Protein AF-A0A2C5X8V2-F1 (afdb_monomer_lite)

Foldseek 3Di:
DDPVLCCQLPVVLLVVLLVVLCVVCPPHPLNPDQLVVQLLVQLLPPVSVVNNLSSLCNVQSCQAVVQFAPAFQDDQPPVVQVLVCLAQVHPVSVLVVLLVCLVPPDAWWKWFWKDFDRSYTDIATAHRSADQFQSNPSRNRRDDPVPDDCPPVVVVVVVVVVLSPDPPDDSGPVVNTGIFTLHMDTSHCSNFCVPFNPQDPNGGDSSVVSVRSNRGGPSVSSVVSVPVVVPPPPDD

Radius of gyration: 18.22 Å; chains: 1; bounding box: 46×47×49 Å

Sequence (236 aa):
MTPAGFDFAWTKRQTSLLQKVEQFTVDTELQDLDMKKLLLLTAREPSKAHIFNHASMAHNNHFYFSGLSPTPDMPVPPFLKKELEAAFSSIETLRREFIFTAAAMFGPGFIWLVKYDFCRYRILPTYIAGSPYPGAHWRRQPVDLNNAPPITEGMSYFNYDQDASKANVSNRPPGGVELEPLLCLNTWEQAWAYDFGYELDGHGGKINFTQAWWRYIDWEKVQSRAKMTQGDFKGA

Organism: NCBI:txid2004952

Secondary structure (DSSP, 8-state):
--HHHHIIIIIIHHHHHHHHHHHHHTTSTTTT--HHHHHHHHSS-GGGHHHHHHHHHHHHHHHHHTTB-SSTTPPPPHHHHHHHHHHHSSHHHHHHHHHHHHHH--SSEEEEEEEEETTEEEEEEEETT---SGGGGGG---S-TTTS-TTTHHHHHHHHHHHHTSTT--SSPTT----EEEEEEE-SHHHHHHHH-S-BTTBSHHHHHHHHHHHTB-HHHHHHHHHHTTSTTS--

pLDDT: mean 86.71, std 15.62, range [30.77, 98.25]

Structure (mmCIF, N/CA/C/O backbone):
data_AF-A0A2C5X8V2-F1
#
_entry.id   AF-A0A2C5X8V2-F1
#
loop_
_atom_site.group_PDB
_atom_site.id
_atom_site.type_symbol
_atom_site.label_atom_id
_atom_site.label_alt_id
_atom_site.label_comp_id
_atom_site.label_asym_id
_atom_site.label_entity_id
_atom_site.label_seq_id
_atom_site.pdbx_PDB_ins_code
_atom_site.Cartn_x
_atom_site.Cartn_y
_atom_site.Cartn_z
_atom_site.occupancy
_atom_site.B_iso_or_equiv
_atom_site.auth_seq_id
_atom_site.auth_comp_id
_atom_site.auth_asym_id
_atom_site.auth_atom_id
_atom_site.pdbx_PDB_model_num
ATOM 1 N N . MET A 1 1 ? 11.178 9.381 -5.048 1.00 88.56 1 MET A N 1
ATOM 2 C CA . MET A 1 1 ? 10.415 10.305 -4.191 1.00 88.56 1 MET A CA 1
ATOM 3 C C . MET A 1 1 ? 11.410 11.236 -3.516 1.00 88.56 1 MET A C 1
ATOM 5 O O . MET A 1 1 ? 12.478 10.760 -3.137 1.00 88.56 1 MET A O 1
ATOM 9 N N . THR A 1 2 ? 11.130 12.533 -3.431 1.00 93.81 2 THR A N 1
ATOM 10 C CA . THR A 1 2 ? 12.003 13.492 -2.739 1.00 93.81 2 THR A CA 1
ATOM 11 C C . THR A 1 2 ? 11.909 13.298 -1.217 1.00 93.81 2 THR A C 1
ATOM 13 O O . THR A 1 2 ? 10.922 12.733 -0.737 1.00 93.81 2 THR A O 1
ATOM 16 N N . PRO A 1 3 ? 12.888 13.765 -0.417 1.00 95.31 3 PRO A N 1
ATOM 17 C CA . PRO A 1 3 ? 12.783 13.715 1.044 1.00 95.31 3 PRO A CA 1
ATOM 18 C C . PRO A 1 3 ? 11.537 14.434 1.584 1.00 95.31 3 PRO A C 1
ATOM 20 O O . PRO A 1 3 ? 10.902 13.947 2.515 1.00 95.31 3 PRO A O 1
ATOM 23 N N . ALA A 1 4 ? 11.150 15.556 0.967 1.00 96.06 4 ALA A N 1
ATOM 24 C CA . ALA A 1 4 ? 9.937 16.292 1.324 1.00 96.06 4 ALA A CA 1
ATOM 25 C C . ALA A 1 4 ? 8.661 15.516 0.954 1.00 96.06 4 ALA A C 1
ATOM 27 O O . ALA A 1 4 ? 7.738 15.431 1.765 1.00 96.06 4 ALA A O 1
ATOM 28 N N . GLY A 1 5 ? 8.639 14.882 -0.225 1.00 95.56 5 GLY A N 1
ATOM 29 C CA . GLY A 1 5 ? 7.566 13.973 -0.627 1.00 95.5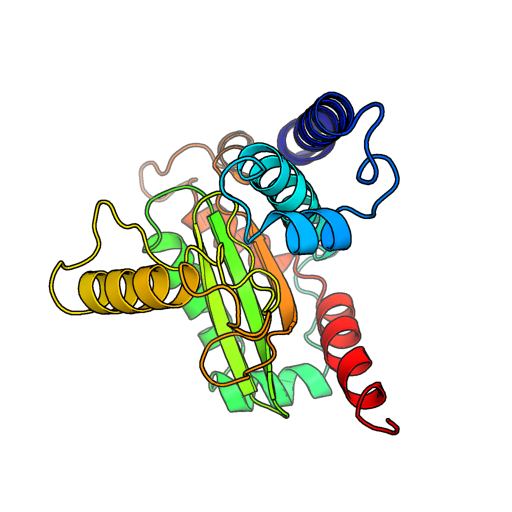6 5 GLY A CA 1
ATOM 30 C C . GLY A 1 5 ? 7.421 12.792 0.337 1.00 95.56 5 GLY A C 1
ATOM 31 O O . GLY A 1 5 ? 6.308 12.469 0.744 1.00 95.56 5 GLY A O 1
ATOM 32 N N . PHE A 1 6 ? 8.537 12.205 0.791 1.00 96.00 6 PHE A N 1
ATOM 33 C CA . PHE A 1 6 ? 8.536 11.139 1.801 1.00 96.00 6 PHE A CA 1
ATOM 34 C C . PHE A 1 6 ? 7.984 11.598 3.148 1.00 96.00 6 PHE A C 1
ATOM 36 O O . PHE A 1 6 ? 7.118 10.935 3.718 1.00 96.00 6 PHE A O 1
ATOM 43 N N . ASP A 1 7 ? 8.460 12.736 3.651 1.00 96.81 7 ASP A N 1
ATOM 44 C CA . ASP A 1 7 ? 7.983 13.307 4.908 1.00 96.81 7 ASP A CA 1
ATOM 45 C C . ASP A 1 7 ? 6.466 13.562 4.876 1.00 96.81 7 ASP A C 1
ATOM 47 O O . ASP A 1 7 ? 5.753 13.249 5.831 1.00 96.81 7 ASP A O 1
ATOM 51 N N . PHE A 1 8 ? 5.948 14.054 3.749 1.00 96.25 8 PHE A N 1
ATOM 52 C CA . PHE A 1 8 ? 4.519 14.281 3.560 1.00 96.25 8 PHE A CA 1
ATOM 53 C C . PHE A 1 8 ? 3.714 12.973 3.450 1.00 96.25 8 PHE A C 1
ATOM 55 O O . PHE A 1 8 ? 2.738 12.784 4.181 1.00 96.25 8 PHE A O 1
ATOM 62 N N . ALA A 1 9 ? 4.130 12.061 2.567 1.00 96.19 9 ALA A N 1
ATOM 63 C CA . ALA A 1 9 ? 3.389 10.850 2.210 1.00 96.19 9 ALA A CA 1
ATOM 64 C C . ALA A 1 9 ? 3.451 9.742 3.274 1.00 96.19 9 ALA A C 1
ATOM 66 O O . ALA A 1 9 ? 2.494 8.977 3.440 1.00 96.19 9 ALA A O 1
ATOM 67 N N . TRP A 1 10 ? 4.573 9.646 3.990 1.00 96.81 10 TRP A N 1
ATOM 68 C CA . TRP A 1 10 ? 4.811 8.634 5.012 1.00 96.81 10 TRP A CA 1
ATOM 69 C C . TRP A 1 10 ? 4.807 9.241 6.408 1.00 96.81 10 TRP A C 1
ATOM 71 O O . TRP A 1 10 ? 3.856 9.012 7.145 1.00 96.81 10 TRP A O 1
ATOM 81 N N . THR A 1 11 ? 5.807 10.043 6.778 1.00 97.25 11 THR A N 1
ATOM 82 C CA . THR A 1 11 ? 6.015 10.467 8.175 1.00 97.25 11 THR A CA 1
ATOM 83 C C . THR A 1 11 ? 4.794 11.185 8.753 1.00 97.25 11 THR A C 1
ATOM 85 O O . THR A 1 11 ? 4.194 10.721 9.727 1.00 97.25 11 THR A O 1
ATOM 88 N N . LYS A 1 12 ? 4.363 12.286 8.128 1.00 97.12 12 LYS A N 1
ATOM 89 C CA . LYS A 1 12 ? 3.228 13.098 8.594 1.00 97.12 12 LYS A CA 1
ATOM 90 C C . LYS A 1 12 ? 1.905 12.360 8.447 1.00 97.12 12 LYS A C 1
ATOM 92 O O . LYS A 1 12 ? 1.105 12.320 9.384 1.00 97.12 12 LYS A O 1
ATOM 97 N N . ARG A 1 13 ? 1.676 11.746 7.283 1.00 95.50 13 ARG A N 1
ATOM 98 C CA . ARG A 1 13 ? 0.439 11.010 6.999 1.00 95.50 13 ARG A CA 1
ATOM 99 C C . ARG A 1 13 ? 0.237 9.843 7.960 1.00 95.50 13 ARG A C 1
ATOM 101 O O . ARG A 1 13 ? -0.866 9.693 8.482 1.00 95.50 13 ARG A O 1
ATOM 108 N N . GLN A 1 14 ? 1.277 9.042 8.183 1.00 97.62 14 GLN A N 1
ATOM 109 C CA . GLN A 1 14 ? 1.237 7.882 9.064 1.00 97.62 14 GLN A CA 1
ATOM 110 C C . GLN A 1 14 ? 1.045 8.311 10.514 1.00 97.62 14 GLN A C 1
ATOM 112 O O . GLN A 1 14 ? 0.167 7.776 11.180 1.00 97.62 14 GLN A O 1
ATOM 117 N N . THR A 1 15 ? 1.777 9.329 10.975 1.00 97.81 15 THR A N 1
ATOM 118 C CA . THR A 1 15 ? 1.603 9.883 12.328 1.00 97.81 15 THR A CA 1
ATOM 119 C C . THR A 1 15 ? 0.159 10.322 12.564 1.00 97.81 15 THR A C 1
ATOM 121 O O . THR A 1 15 ? -0.455 9.929 13.551 1.00 97.81 15 THR A O 1
ATOM 124 N N . SER A 1 16 ? -0.428 11.054 11.612 1.00 97.69 16 SER A N 1
ATOM 125 C CA . SER A 1 16 ? -1.824 11.488 11.706 1.00 97.69 16 SER A CA 1
ATOM 126 C C . SER A 1 16 ? -2.816 10.316 11.744 1.00 97.69 16 SER A C 1
ATOM 128 O O . SER A 1 16 ? -3.830 10.398 12.436 1.00 97.69 16 SER A O 1
ATOM 130 N N . LEU A 1 17 ? -2.551 9.220 11.021 1.00 96.62 17 LEU A N 1
ATOM 131 C CA . LEU A 1 17 ? -3.395 8.020 11.076 1.00 96.62 17 LEU A CA 1
ATOM 132 C C . LEU A 1 17 ? -3.329 7.348 12.438 1.00 96.62 17 LEU A C 1
ATOM 134 O O . LEU A 1 17 ? -4.375 7.035 12.996 1.00 96.62 17 LEU A O 1
ATOM 138 N N . LEU A 1 18 ? -2.118 7.150 12.957 1.00 96.69 18 LEU A N 1
ATOM 139 C CA . LEU A 1 18 ? -1.900 6.476 14.233 1.00 96.69 18 LEU A CA 1
ATOM 140 C C . LEU A 1 18 ? -2.533 7.259 15.385 1.00 96.69 18 LEU A C 1
ATOM 142 O O . LEU A 1 18 ? -3.273 6.673 16.164 1.00 96.69 18 LEU A O 1
ATOM 146 N N . GLN A 1 19 ? -2.362 8.584 15.415 1.00 97.31 19 GLN A N 1
ATOM 147 C CA . GLN A 1 19 ? -3.007 9.448 16.410 1.00 97.31 19 GLN A CA 1
ATOM 148 C C . GLN A 1 19 ? -4.536 9.338 16.378 1.00 97.31 19 GLN A C 1
ATOM 150 O O . GLN A 1 19 ? -5.182 9.321 17.421 1.00 97.31 19 GLN A O 1
ATOM 155 N N . LYS A 1 20 ? -5.138 9.252 15.186 1.00 96.94 20 LYS A N 1
ATOM 156 C CA . LYS A 1 20 ? -6.590 9.070 15.067 1.00 96.94 20 LYS A CA 1
ATOM 157 C C . LYS A 1 20 ? -7.040 7.688 15.523 1.00 96.94 20 LYS A C 1
ATOM 159 O O . LYS A 1 20 ? -8.075 7.586 16.165 1.00 96.94 20 LYS A O 1
ATOM 164 N N . VAL A 1 21 ? -6.288 6.638 15.189 1.00 96.00 21 VAL A N 1
ATOM 165 C CA . VAL A 1 21 ? -6.586 5.286 15.681 1.00 96.00 21 VAL A CA 1
ATOM 166 C C . VAL A 1 21 ? -6.556 5.277 17.205 1.00 96.00 21 VAL A C 1
ATOM 168 O O . VAL A 1 21 ? -7.549 4.887 17.802 1.00 96.00 21 VAL A O 1
ATOM 171 N N . GLU A 1 22 ? -5.492 5.806 17.809 1.00 95.94 22 GLU A N 1
ATOM 172 C CA . GLU A 1 22 ? -5.341 5.914 19.262 1.00 95.94 22 GLU A CA 1
ATOM 173 C C . GLU A 1 22 ? -6.524 6.650 19.910 1.00 95.94 22 GLU A C 1
ATOM 175 O O . GLU A 1 22 ? -7.122 6.143 20.855 1.00 95.94 22 GLU A O 1
ATOM 180 N N . GLN A 1 23 ? -6.944 7.787 19.343 1.00 96.38 23 GLN A N 1
ATOM 181 C CA . GLN A 1 23 ? -8.121 8.532 19.808 1.00 96.38 23 GLN A CA 1
ATOM 182 C C . GLN A 1 23 ? -9.422 7.725 19.744 1.00 96.38 23 GLN A C 1
ATOM 184 O O . GLN A 1 23 ? -10.288 7.900 20.596 1.00 96.38 23 GLN A O 1
ATOM 189 N N . PHE A 1 24 ? -9.594 6.868 18.735 1.00 94.56 24 PHE A N 1
ATOM 190 C CA . PHE A 1 24 ? -10.806 6.059 18.591 1.00 94.56 24 PHE A CA 1
ATOM 191 C C . PHE A 1 24 ? -10.785 4.773 19.418 1.00 94.56 24 PHE A C 1
ATOM 193 O O . PHE A 1 24 ? -11.839 4.176 19.626 1.00 94.56 24 PHE A O 1
ATOM 200 N N . THR A 1 25 ? -9.608 4.324 19.853 1.00 94.50 25 THR A N 1
ATOM 201 C CA . THR A 1 25 ? -9.440 3.064 20.586 1.00 94.50 25 THR A CA 1
ATOM 202 C C . THR A 1 25 ? -9.108 3.252 22.061 1.00 94.50 25 THR A C 1
ATOM 204 O O . THR A 1 25 ? -9.018 2.249 22.765 1.00 94.50 25 THR A O 1
ATOM 207 N N . VAL A 1 26 ? -8.923 4.488 22.531 1.00 94.50 26 VAL A N 1
ATOM 208 C CA . VAL A 1 26 ? -8.618 4.787 23.937 1.00 94.50 26 VAL A CA 1
ATOM 209 C C . VAL A 1 26 ? -9.651 4.163 24.879 1.00 94.50 26 VAL A C 1
ATOM 211 O O . VAL A 1 26 ? -10.853 4.236 24.630 1.00 94.50 26 VAL A O 1
ATOM 214 N N . ASP A 1 27 ? -9.168 3.512 25.936 1.00 92.19 27 ASP A N 1
ATOM 215 C CA . ASP A 1 27 ? -9.958 2.810 26.954 1.00 92.19 27 ASP A CA 1
ATOM 216 C C . ASP A 1 27 ? -10.854 1.685 26.398 1.00 92.19 27 ASP A C 1
ATOM 218 O O . ASP A 1 27 ? -11.864 1.306 26.997 1.00 92.19 27 ASP A O 1
ATOM 222 N N . THR A 1 28 ? -10.481 1.110 25.249 1.00 92.94 28 THR A N 1
ATOM 223 C CA . THR A 1 28 ? -11.172 -0.039 24.646 1.00 92.94 28 THR A CA 1
ATOM 224 C C . THR A 1 28 ? -10.261 -1.261 24.533 1.00 92.94 28 THR A C 1
ATOM 226 O O . THR A 1 28 ? -9.037 -1.161 24.538 1.00 92.94 28 THR A O 1
ATOM 229 N N . GLU A 1 29 ? -10.857 -2.433 24.306 1.00 92.31 29 GLU A N 1
ATOM 230 C CA . GLU A 1 29 ? -10.145 -3.686 23.990 1.00 92.31 29 GLU A CA 1
ATOM 231 C C . GLU A 1 29 ? -9.287 -3.630 22.706 1.00 92.31 29 GLU A C 1
ATOM 233 O O . GLU A 1 29 ? -8.567 -4.577 22.386 1.00 92.31 29 GLU A O 1
ATOM 238 N N . LEU A 1 30 ? -9.382 -2.536 21.944 1.00 91.62 30 LEU A N 1
ATOM 239 C CA . 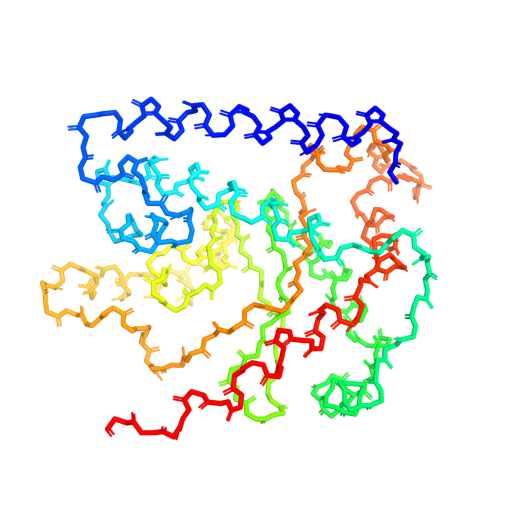LEU A 1 30 ? -8.714 -2.347 20.662 1.00 91.62 30 LEU A CA 1
ATOM 240 C C . LEU A 1 30 ? -7.387 -1.575 20.764 1.00 91.62 30 LEU A C 1
ATOM 242 O O . LEU A 1 30 ? -6.652 -1.549 19.779 1.00 91.62 30 LEU A O 1
ATOM 246 N N . GLN A 1 31 ? -7.085 -0.961 21.916 1.00 89.00 31 GLN A N 1
ATOM 247 C CA . GLN A 1 31 ? -6.015 0.033 22.084 1.00 89.00 31 GLN A CA 1
ATOM 248 C C . GLN A 1 31 ? -4.602 -0.482 21.755 1.00 89.00 31 GLN A C 1
ATOM 250 O O . GLN A 1 31 ? -3.822 0.242 21.143 1.00 89.00 31 GLN A O 1
ATOM 255 N N . ASP A 1 32 ? -4.298 -1.739 22.087 1.00 89.88 32 ASP A N 1
ATOM 256 C CA . ASP A 1 32 ? -2.951 -2.323 21.940 1.00 89.88 32 ASP A CA 1
ATOM 257 C C . ASP A 1 32 ? -2.848 -3.341 20.796 1.00 89.88 32 ASP A C 1
ATOM 259 O O . ASP A 1 32 ? -1.917 -4.150 20.716 1.00 89.88 32 ASP A O 1
ATOM 263 N N . LEU A 1 33 ? -3.839 -3.362 19.905 1.00 92.44 33 LEU A N 1
ATOM 264 C CA . LEU A 1 33 ? -3.846 -4.300 18.794 1.00 92.44 33 LEU A CA 1
ATOM 265 C C . LEU A 1 33 ? -2.983 -3.793 17.638 1.00 92.44 33 LEU A C 1
ATOM 267 O O . LEU A 1 33 ? -3.045 -2.630 17.245 1.00 92.44 33 LEU A O 1
ATOM 271 N N . ASP A 1 34 ? -2.241 -4.713 17.019 1.00 94.44 34 ASP A N 1
ATOM 272 C CA . ASP A 1 34 ? -1.580 -4.442 15.743 1.00 94.44 34 ASP A CA 1
ATOM 273 C C . ASP A 1 34 ? -2.597 -3.978 14.684 1.00 94.44 34 ASP A C 1
ATOM 275 O O . ASP A 1 34 ? -3.727 -4.475 14.635 1.00 94.44 34 ASP A O 1
ATOM 279 N N . MET A 1 35 ? -2.184 -3.072 13.792 1.00 94.69 35 MET A N 1
ATOM 280 C CA . MET A 1 35 ? -3.067 -2.473 12.782 1.00 94.69 35 MET A CA 1
ATOM 281 C C . MET A 1 35 ? -3.754 -3.525 11.903 1.00 94.69 35 MET A C 1
ATOM 283 O O . MET A 1 35 ? -4.936 -3.377 11.579 1.00 94.69 35 MET A O 1
ATOM 287 N N . LYS A 1 36 ? -3.060 -4.623 11.561 1.00 94.62 36 LYS A N 1
ATOM 288 C CA . LYS A 1 36 ? -3.654 -5.731 10.802 1.00 94.62 36 LYS A CA 1
ATOM 289 C C . LYS A 1 36 ? -4.734 -6.439 11.613 1.00 94.62 36 LYS A C 1
ATOM 291 O O . LYS A 1 36 ? -5.774 -6.800 11.074 1.00 94.62 36 LYS A O 1
ATOM 296 N N . LYS A 1 37 ? -4.521 -6.659 12.908 1.00 94.06 37 LYS A N 1
ATOM 297 C CA . LYS A 1 37 ? -5.533 -7.294 13.764 1.00 94.06 37 LYS A CA 1
ATOM 298 C C . LYS A 1 37 ? -6.730 -6.366 13.968 1.00 94.06 37 LYS A C 1
ATOM 300 O O . LYS A 1 37 ? -7.872 -6.808 13.853 1.00 94.06 37 LYS A O 1
ATOM 305 N N . LEU A 1 38 ? -6.467 -5.081 14.180 1.00 94.50 38 LEU A N 1
ATOM 306 C CA . LEU A 1 38 ? -7.482 -4.054 14.363 1.00 94.50 38 LEU A CA 1
ATOM 307 C C . LEU A 1 38 ? -8.395 -3.916 13.137 1.00 94.50 38 LEU A C 1
ATOM 309 O O . LEU A 1 38 ? -9.619 -3.943 13.279 1.00 94.50 38 LEU A O 1
ATOM 313 N N . LEU A 1 39 ? -7.828 -3.831 11.926 1.00 94.75 39 LEU A N 1
ATOM 314 C CA . LEU A 1 39 ? -8.635 -3.747 10.704 1.00 94.75 39 LEU A CA 1
ATOM 315 C C . LEU A 1 39 ? -9.453 -5.030 10.485 1.00 94.75 39 LEU A C 1
ATOM 317 O O . LEU A 1 39 ? -10.594 -4.959 10.046 1.00 94.75 39 LEU A O 1
ATOM 321 N N . LEU A 1 40 ? -8.924 -6.212 10.819 1.00 92.44 40 LEU A N 1
ATOM 322 C CA . LEU A 1 40 ? -9.671 -7.464 10.657 1.00 92.44 40 LEU A CA 1
ATOM 323 C C . LEU A 1 40 ? -10.874 -7.540 11.612 1.00 92.44 40 LEU A C 1
ATOM 325 O O . LEU A 1 40 ? -11.958 -7.937 11.192 1.00 92.44 40 LEU A O 1
ATOM 329 N N . LEU A 1 41 ? -10.707 -7.119 12.869 1.00 92.44 41 LEU A N 1
ATOM 330 C CA . LEU A 1 41 ? -11.780 -7.134 13.873 1.00 92.44 41 LEU A CA 1
ATOM 331 C C . LEU A 1 41 ? -12.869 -6.090 13.603 1.00 92.44 41 LEU A C 1
ATOM 333 O O . LEU A 1 41 ? -14.039 -6.324 13.891 1.00 92.44 41 LEU A O 1
ATOM 337 N N . THR A 1 42 ? -12.498 -4.945 13.033 1.00 93.56 42 THR A N 1
ATOM 338 C CA . THR A 1 42 ? -13.423 -3.829 12.775 1.00 93.56 42 THR A CA 1
ATOM 339 C C . THR A 1 42 ? -14.046 -3.856 11.378 1.00 93.56 42 THR A C 1
ATOM 341 O O . THR A 1 42 ? -14.905 -3.031 11.079 1.00 93.56 42 THR A O 1
ATOM 344 N N . ALA A 1 43 ? -13.661 -4.807 10.517 1.00 91.06 43 ALA A N 1
ATOM 345 C CA . ALA A 1 43 ? -14.117 -4.863 9.128 1.00 91.06 43 ALA A CA 1
ATOM 346 C C . ALA A 1 43 ? -15.632 -5.059 8.986 1.00 91.06 43 ALA A C 1
ATOM 348 O O . ALA A 1 43 ? -16.246 -4.459 8.105 1.00 91.06 43 ALA A O 1
ATOM 349 N N . ARG A 1 44 ? -16.237 -5.904 9.828 1.00 87.81 44 ARG A N 1
ATOM 350 C CA . ARG A 1 44 ? -17.658 -6.262 9.706 1.00 87.81 44 ARG A CA 1
ATOM 351 C C . ARG A 1 44 ? -18.590 -5.212 10.305 1.00 87.81 44 ARG A C 1
ATOM 353 O O . ARG A 1 44 ? -19.688 -5.025 9.800 1.00 87.81 44 ARG A O 1
ATOM 360 N N . GLU A 1 45 ? -18.183 -4.571 11.397 1.00 88.69 45 GLU A N 1
ATOM 361 C CA . GLU A 1 45 ? -19.088 -3.773 12.223 1.00 88.69 45 GLU A CA 1
ATOM 362 C C . GLU A 1 45 ? -19.238 -2.337 11.679 1.00 88.69 45 GLU A C 1
ATOM 364 O O . GLU A 1 45 ? -18.261 -1.580 11.677 1.00 88.69 45 GLU A O 1
ATOM 369 N N . PRO A 1 46 ? -20.445 -1.909 11.246 1.00 89.25 46 PRO A N 1
ATOM 370 C CA . PRO A 1 46 ? -20.633 -0.580 10.659 1.00 89.25 46 PRO A CA 1
ATOM 371 C C . PRO A 1 46 ? -20.325 0.568 11.629 1.00 89.25 46 PRO A C 1
ATOM 373 O O . PRO A 1 46 ? -19.759 1.581 11.221 1.00 89.25 46 PRO A O 1
ATOM 376 N N . SER A 1 47 ? -20.623 0.399 12.923 1.00 91.56 47 SER A N 1
ATOM 377 C CA . SER A 1 47 ? -20.322 1.390 13.971 1.00 91.56 47 SER A CA 1
ATOM 378 C C . SER A 1 47 ? -18.813 1.656 14.095 1.00 91.56 47 SER A C 1
ATOM 380 O O . SER A 1 47 ? -18.396 2.794 14.309 1.00 91.56 47 SER A O 1
ATOM 382 N N . LYS A 1 48 ? -17.977 0.634 13.864 1.00 93.50 48 LYS A N 1
ATOM 383 C CA . LYS A 1 48 ? -16.506 0.697 13.920 1.00 93.50 48 LYS A CA 1
ATOM 384 C C . LYS A 1 48 ? -15.864 0.973 12.558 1.00 93.50 48 LYS A C 1
ATOM 386 O O . LYS A 1 48 ? -14.640 0.936 12.426 1.00 93.50 48 LYS A O 1
ATOM 391 N N . ALA A 1 49 ? -16.654 1.314 11.537 1.00 93.00 49 ALA A N 1
ATOM 392 C CA . ALA A 1 49 ? -16.152 1.538 10.185 1.00 93.00 49 ALA A CA 1
ATOM 393 C C . ALA A 1 49 ? -15.104 2.657 10.087 1.00 93.00 49 ALA A C 1
ATOM 395 O O . ALA A 1 49 ? -14.234 2.601 9.215 1.00 93.00 49 ALA A O 1
ATOM 396 N N . HIS A 1 50 ? -15.179 3.657 10.966 1.00 94.06 50 HIS A N 1
ATOM 397 C CA . HIS A 1 50 ? -14.212 4.746 11.050 1.00 94.06 50 HIS A CA 1
ATOM 398 C C . HIS A 1 50 ? -12.855 4.268 11.596 1.00 94.06 50 HIS A C 1
ATOM 400 O O . HIS A 1 50 ? -11.827 4.648 11.033 1.00 94.06 50 HIS A O 1
ATOM 406 N N . ILE A 1 51 ? -12.842 3.383 12.602 1.00 96.25 51 ILE A N 1
ATOM 407 C CA . ILE A 1 51 ? -11.626 2.725 13.110 1.00 96.25 51 ILE A CA 1
ATOM 408 C C . ILE A 1 51 ? -11.007 1.874 12.001 1.00 96.25 51 ILE A C 1
ATOM 410 O O . ILE A 1 51 ? -9.827 2.045 11.696 1.00 96.25 51 ILE A O 1
ATOM 414 N N . PHE A 1 52 ? -11.821 1.049 11.326 1.00 96.88 52 PHE A N 1
ATOM 415 C CA . PHE A 1 52 ? -11.378 0.247 10.182 1.00 96.88 52 PHE A CA 1
ATOM 416 C C . PHE A 1 52 ? -10.668 1.103 9.132 1.00 96.88 52 PHE A C 1
ATOM 418 O O . PHE A 1 52 ? -9.573 0.763 8.696 1.00 96.88 52 PHE A O 1
ATOM 425 N N . ASN A 1 53 ? -11.269 2.231 8.736 1.00 96.81 53 ASN A N 1
ATOM 426 C CA . ASN A 1 53 ? -10.710 3.089 7.694 1.00 96.81 53 ASN A CA 1
ATOM 427 C C . ASN A 1 53 ? -9.317 3.616 8.067 1.00 96.81 53 ASN A C 1
ATOM 429 O O . ASN A 1 53 ? -8.420 3.612 7.227 1.00 96.81 53 ASN A O 1
ATOM 433 N N . HIS A 1 54 ? -9.119 4.057 9.312 1.00 97.31 54 HIS A N 1
ATOM 434 C CA . HIS A 1 54 ? -7.833 4.606 9.749 1.00 97.31 54 HIS A CA 1
ATOM 435 C C . HIS A 1 54 ? -6.787 3.508 9.960 1.00 97.31 54 HIS A C 1
ATOM 437 O O . HIS A 1 54 ? -5.656 3.666 9.501 1.00 97.31 54 HIS A O 1
ATOM 443 N N . ALA A 1 55 ? -7.176 2.380 10.559 1.00 97.50 55 ALA A N 1
ATOM 444 C CA . ALA A 1 55 ? -6.303 1.224 10.752 1.00 97.50 55 ALA A CA 1
ATOM 445 C C . ALA A 1 55 ? -5.868 0.602 9.414 1.00 97.50 55 ALA A C 1
ATOM 447 O O . ALA A 1 55 ? -4.680 0.382 9.185 1.00 97.50 55 ALA A O 1
ATOM 448 N N . SER A 1 56 ? -6.815 0.385 8.494 1.00 97.81 56 SER A N 1
ATOM 449 C CA . SER A 1 56 ? -6.545 -0.151 7.156 1.00 97.81 56 SER A CA 1
ATOM 450 C C . SER A 1 56 ? -5.663 0.797 6.351 1.00 97.81 56 SER A C 1
ATOM 452 O O . SER A 1 56 ? -4.666 0.374 5.777 1.00 97.81 56 SER A O 1
ATOM 454 N N . MET A 1 57 ? -5.940 2.104 6.380 1.00 97.50 57 MET A N 1
ATOM 455 C CA . MET A 1 57 ? -5.090 3.085 5.706 1.00 97.50 57 MET A CA 1
ATOM 456 C C . MET A 1 57 ? -3.664 3.102 6.276 1.00 97.50 57 MET A C 1
ATOM 458 O O . MET A 1 57 ? -2.710 3.145 5.503 1.00 97.50 57 MET A O 1
ATOM 462 N N . ALA A 1 58 ? -3.502 3.047 7.604 1.00 97.88 58 ALA A N 1
ATOM 463 C CA . ALA A 1 58 ? -2.189 3.008 8.250 1.00 97.88 58 ALA A CA 1
ATOM 464 C C . ALA A 1 58 ? -1.410 1.750 7.850 1.00 97.88 58 ALA A C 1
ATOM 466 O O . ALA A 1 58 ? -0.231 1.832 7.498 1.00 97.88 58 ALA A O 1
ATOM 467 N N . HIS A 1 59 ? -2.083 0.599 7.862 1.00 98.12 59 HIS A N 1
ATOM 468 C CA . HIS A 1 59 ? -1.513 -0.681 7.456 1.00 98.12 59 HIS A CA 1
ATOM 469 C C . HIS A 1 59 ? -1.117 -0.688 5.977 1.00 98.12 59 HIS A C 1
ATOM 471 O O . HIS A 1 59 ? 0.017 -1.016 5.635 1.00 98.12 59 HIS A O 1
ATOM 477 N N . ASN A 1 60 ? -2.023 -0.273 5.091 1.00 98.06 60 ASN A N 1
ATOM 478 C CA . ASN A 1 60 ? -1.810 -0.284 3.647 1.00 98.06 60 ASN A CA 1
ATOM 479 C C . ASN A 1 60 ? -0.709 0.696 3.224 1.00 98.06 60 ASN A C 1
ATOM 481 O O . ASN A 1 60 ? 0.142 0.350 2.402 1.00 98.06 60 ASN A O 1
ATOM 485 N N . ASN A 1 61 ? -0.679 1.891 3.825 1.00 97.81 61 ASN A N 1
ATOM 486 C CA . ASN A 1 61 ? 0.378 2.870 3.588 1.00 97.81 61 ASN A CA 1
ATOM 487 C C . ASN A 1 61 ? 1.742 2.306 4.016 1.00 97.81 61 ASN A C 1
ATOM 489 O O . ASN A 1 61 ? 2.706 2.381 3.257 1.00 97.81 61 ASN A O 1
ATOM 493 N N . HIS A 1 62 ? 1.816 1.655 5.185 1.00 98.00 62 HIS A N 1
ATOM 494 C CA . HIS A 1 62 ? 3.055 1.016 5.639 1.00 98.00 62 HIS A CA 1
ATOM 495 C C . HIS A 1 62 ? 3.487 -0.123 4.725 1.00 98.00 62 HIS A C 1
ATOM 497 O O . HIS A 1 62 ? 4.668 -0.276 4.404 1.00 98.00 62 HIS A O 1
ATOM 503 N N . PHE A 1 63 ? 2.525 -0.921 4.271 1.00 98.06 63 PHE A N 1
ATOM 504 C CA . PHE A 1 63 ? 2.781 -2.033 3.375 1.00 98.06 63 PHE A CA 1
ATOM 505 C C . PHE A 1 63 ? 3.396 -1.558 2.052 1.00 98.06 63 PHE A C 1
ATOM 507 O O . PHE A 1 63 ? 4.348 -2.180 1.579 1.00 98.06 63 PHE A O 1
ATOM 514 N N . TYR A 1 64 ? 2.897 -0.450 1.493 1.00 98.06 64 TYR A N 1
ATOM 515 C CA . TYR A 1 64 ? 3.458 0.186 0.301 1.00 98.06 64 TYR A CA 1
ATOM 516 C C . TYR A 1 64 ? 4.926 0.582 0.510 1.00 98.06 64 TYR A C 1
ATOM 518 O O . TYR A 1 64 ? 5.796 0.085 -0.202 1.00 98.06 64 TYR A O 1
ATOM 526 N N . PHE A 1 65 ? 5.227 1.404 1.523 1.00 97.56 65 PHE A N 1
ATOM 527 C CA . PHE A 1 65 ? 6.596 1.888 1.751 1.00 97.56 65 PHE A CA 1
ATOM 528 C C . PHE A 1 65 ? 7.574 0.774 2.141 1.00 97.56 65 PHE A C 1
ATOM 530 O O . PHE A 1 65 ? 8.723 0.788 1.714 1.00 97.56 65 PHE A O 1
ATOM 537 N N . SER A 1 66 ? 7.118 -0.228 2.899 1.00 96.81 66 SER A N 1
ATOM 538 C CA . SER A 1 66 ? 7.933 -1.397 3.268 1.00 96.81 66 SER A CA 1
ATOM 539 C C . SER A 1 66 ? 8.215 -2.360 2.108 1.00 96.81 66 SER A C 1
ATOM 541 O O . SER A 1 66 ? 8.984 -3.306 2.286 1.00 96.81 66 SER A O 1
ATOM 543 N N . GLY A 1 67 ? 7.558 -2.170 0.959 1.00 96.56 67 GLY A N 1
ATOM 544 C CA . GLY A 1 67 ? 7.799 -2.911 -0.279 1.00 96.56 67 GLY A CA 1
ATOM 545 C C . GLY A 1 67 ? 8.747 -2.208 -1.252 1.00 96.56 67 GLY A C 1
ATOM 546 O O . GLY A 1 67 ? 8.889 -2.685 -2.377 1.00 96.56 67 GLY A O 1
ATOM 547 N N . LEU A 1 68 ? 9.352 -1.082 -0.857 1.00 96.94 68 LEU A N 1
ATOM 548 C CA . LEU A 1 68 ? 10.289 -0.327 -1.688 1.00 96.94 68 LEU A CA 1
ATOM 549 C C . LEU A 1 68 ? 11.744 -0.643 -1.328 1.00 96.94 68 LEU A C 1
ATOM 551 O O . LEU A 1 68 ? 12.098 -0.741 -0.154 1.00 96.94 68 LEU A O 1
ATOM 555 N N . SER A 1 69 ? 12.590 -0.724 -2.350 1.00 96.44 69 SER A N 1
ATOM 556 C CA . SER A 1 69 ? 14.044 -0.807 -2.243 1.00 96.44 69 SER A CA 1
ATOM 557 C C . SER A 1 69 ? 14.666 0.576 -2.461 1.00 96.44 69 SER A C 1
ATOM 559 O O . SER A 1 69 ? 14.174 1.335 -3.298 1.00 96.44 69 SER A O 1
ATOM 561 N N . PRO A 1 70 ? 15.764 0.932 -1.769 1.00 94.25 70 PRO A N 1
ATOM 562 C CA . PRO A 1 70 ? 16.534 2.134 -2.096 1.00 94.25 70 PRO A CA 1
ATOM 563 C C . PRO A 1 70 ? 17.248 2.019 -3.454 1.00 94.25 70 PRO A C 1
ATOM 565 O O . PRO A 1 70 ? 17.581 3.037 -4.063 1.00 94.25 70 PRO A O 1
ATOM 568 N N . THR A 1 71 ? 17.474 0.793 -3.932 1.00 94.81 71 THR A N 1
ATOM 569 C CA . THR A 1 71 ? 18.160 0.511 -5.195 1.00 94.81 71 THR A CA 1
ATOM 570 C C . THR A 1 71 ? 17.131 0.267 -6.299 1.00 94.81 71 THR A C 1
ATOM 572 O O . THR A 1 71 ? 16.263 -0.594 -6.125 1.00 94.81 71 THR A O 1
ATOM 575 N N . PRO A 1 72 ? 17.207 0.984 -7.435 1.00 95.69 72 PRO A N 1
ATOM 576 C CA . PRO A 1 72 ? 16.311 0.751 -8.557 1.00 95.69 72 PRO A CA 1
ATOM 577 C C . PRO A 1 72 ? 16.668 -0.536 -9.312 1.00 95.69 72 PRO A C 1
ATOM 579 O O . PRO A 1 72 ? 17.803 -1.003 -9.286 1.00 95.69 72 PRO A O 1
ATOM 582 N N . ASP A 1 73 ? 15.685 -1.055 -10.038 1.00 94.94 73 ASP A N 1
ATOM 583 C CA . ASP A 1 73 ? 15.766 -2.161 -10.987 1.00 94.94 73 ASP A CA 1
ATOM 584 C C . ASP A 1 73 ? 16.361 -3.445 -10.384 1.00 94.94 73 ASP A C 1
ATOM 586 O O . ASP A 1 73 ? 17.048 -4.216 -11.056 1.00 94.94 73 ASP A O 1
ATOM 590 N N . MET A 1 74 ? 16.064 -3.690 -9.101 1.00 94.12 74 MET A N 1
ATOM 591 C CA . MET A 1 74 ? 16.416 -4.940 -8.429 1.00 94.12 74 MET A CA 1
ATOM 592 C C . MET A 1 74 ? 15.862 -6.137 -9.221 1.00 94.12 74 MET A C 1
ATOM 594 O O . MET A 1 74 ? 14.697 -6.118 -9.632 1.00 94.12 74 MET A O 1
ATOM 598 N N . PRO A 1 75 ? 16.660 -7.194 -9.449 1.00 94.50 75 PRO A N 1
ATOM 599 C CA . PRO A 1 75 ? 16.203 -8.343 -10.213 1.00 94.50 75 PRO A CA 1
ATOM 600 C C . PRO A 1 75 ? 15.129 -9.114 -9.441 1.00 94.50 75 PRO A C 1
ATOM 602 O O . PRO A 1 75 ? 15.229 -9.310 -8.231 1.00 94.50 75 PRO A O 1
ATOM 605 N N . VAL A 1 76 ? 14.120 -9.614 -10.156 1.00 96.44 76 VAL A N 1
ATOM 606 C CA . VAL A 1 76 ? 13.126 -10.523 -9.570 1.00 96.44 76 VAL A CA 1
ATOM 607 C C . VAL A 1 76 ? 13.809 -11.856 -9.233 1.00 96.44 76 VAL A C 1
ATOM 609 O O . VAL A 1 76 ? 14.388 -12.467 -10.141 1.00 96.44 76 VAL A O 1
ATOM 612 N N . PRO A 1 77 ? 13.723 -12.360 -7.985 1.00 96.50 77 PRO A N 1
ATOM 613 C CA . PRO A 1 77 ? 14.315 -13.637 -7.611 1.00 96.50 77 PRO A CA 1
ATOM 614 C C . PRO A 1 77 ? 13.849 -14.785 -8.526 1.00 96.50 77 PRO A C 1
ATOM 616 O O . PRO A 1 77 ? 12.652 -14.867 -8.817 1.00 96.50 77 PRO A O 1
ATOM 619 N N . PRO A 1 78 ? 14.729 -15.721 -8.944 1.00 94.94 78 PRO A N 1
ATOM 620 C CA . PRO A 1 78 ? 14.427 -16.688 -10.008 1.00 94.94 78 PRO A CA 1
ATOM 621 C C . PRO A 1 78 ? 13.162 -17.529 -9.787 1.00 94.94 78 PRO A C 1
ATOM 623 O O . PRO A 1 78 ? 12.391 -17.752 -10.719 1.00 94.94 78 PRO A O 1
ATOM 626 N N . PHE A 1 79 ? 12.924 -17.972 -8.549 1.00 92.06 79 PHE A N 1
ATOM 627 C CA . PHE A 1 79 ? 11.732 -18.752 -8.209 1.00 92.06 79 PHE A CA 1
ATOM 628 C C . PHE A 1 79 ? 10.448 -17.922 -8.343 1.00 92.06 79 PHE A C 1
ATOM 630 O O . PHE A 1 79 ? 9.499 -18.366 -8.981 1.00 92.06 79 PHE A O 1
ATOM 637 N N . LEU A 1 80 ? 10.446 -16.697 -7.801 1.00 93.69 80 LEU A N 1
ATOM 638 C CA . LEU A 1 80 ? 9.296 -15.795 -7.900 1.00 93.69 80 LEU A CA 1
ATOM 639 C C . LEU A 1 80 ? 9.046 -15.403 -9.359 1.00 93.69 80 LEU A C 1
ATOM 641 O O . LEU A 1 80 ? 7.907 -15.405 -9.809 1.00 93.69 80 LEU A O 1
ATOM 645 N N . LYS A 1 81 ? 10.115 -15.121 -10.112 1.00 95.19 81 LYS A N 1
ATOM 646 C CA . LYS A 1 81 ? 10.035 -14.795 -11.535 1.00 95.19 81 LYS A CA 1
ATOM 647 C C . LYS A 1 81 ? 9.306 -15.889 -12.314 1.00 95.19 81 LYS A C 1
ATOM 649 O O . LYS A 1 81 ? 8.351 -15.581 -13.012 1.00 95.19 81 LYS A O 1
ATOM 654 N N . LYS A 1 82 ? 9.689 -17.156 -12.128 1.00 93.69 82 LYS A N 1
ATOM 655 C CA . LYS A 1 82 ? 9.037 -18.297 -12.788 1.00 93.69 82 LYS A CA 1
ATOM 656 C C . LYS A 1 82 ? 7.544 -18.383 -12.462 1.00 93.69 82 LYS A C 1
ATOM 658 O O . LYS A 1 82 ? 6.740 -18.627 -13.356 1.00 93.69 82 LYS A O 1
ATOM 663 N N . GLU A 1 83 ? 7.172 -18.194 -11.198 1.00 92.88 83 GLU A N 1
ATOM 664 C CA . GLU A 1 83 ? 5.766 -18.225 -10.786 1.00 92.88 83 GLU A CA 1
ATOM 665 C C . GLU A 1 83 ? 4.954 -17.066 -11.392 1.00 92.88 83 GLU A C 1
ATOM 667 O O . GLU A 1 83 ? 3.841 -17.277 -11.872 1.00 92.88 83 GLU A O 1
ATOM 672 N N . LEU A 1 84 ? 5.515 -15.854 -11.421 1.00 94.12 84 LEU A N 1
ATOM 673 C CA . LEU A 1 84 ? 4.853 -14.685 -12.003 1.00 94.12 84 LEU A CA 1
ATOM 674 C C . LEU A 1 84 ? 4.751 -14.770 -13.529 1.00 94.12 84 LEU A C 1
ATOM 676 O O . LEU A 1 84 ? 3.719 -14.412 -14.087 1.00 94.12 84 LEU A O 1
ATOM 680 N N . GLU A 1 85 ? 5.779 -15.269 -14.214 1.00 94.69 85 GLU A N 1
ATOM 681 C CA . GLU A 1 85 ? 5.744 -15.492 -15.665 1.00 94.69 85 GLU A CA 1
ATOM 682 C C . GLU A 1 85 ? 4.730 -16.578 -16.043 1.00 94.69 85 GLU A C 1
ATOM 684 O O . GLU A 1 85 ? 4.059 -16.454 -17.062 1.00 94.69 85 GLU A O 1
ATOM 689 N N . ALA A 1 86 ? 4.537 -17.595 -15.198 1.00 91.31 86 ALA A N 1
ATOM 690 C CA . ALA A 1 86 ? 3.477 -18.581 -15.398 1.00 91.31 86 ALA A CA 1
ATOM 691 C C . ALA A 1 86 ? 2.067 -17.979 -15.239 1.00 91.31 86 ALA A C 1
ATOM 693 O O . ALA A 1 86 ? 1.149 -18.395 -15.941 1.00 91.31 86 ALA A O 1
ATOM 694 N N . ALA A 1 87 ? 1.889 -17.007 -14.338 1.00 90.94 87 ALA A N 1
ATOM 695 C CA . ALA A 1 87 ? 0.588 -16.388 -14.078 1.00 90.94 87 ALA A CA 1
ATOM 696 C C . ALA A 1 87 ? 0.233 -15.254 -15.059 1.00 90.94 87 ALA A C 1
ATOM 698 O O . ALA A 1 87 ? -0.920 -15.140 -15.463 1.00 90.94 87 ALA A O 1
ATOM 699 N N . PHE A 1 88 ? 1.211 -14.432 -15.450 1.00 92.88 88 PHE A N 1
ATOM 700 C CA . PHE A 1 88 ? 1.007 -13.211 -16.244 1.00 92.88 88 PHE A CA 1
ATOM 701 C C . PHE A 1 88 ? 1.688 -13.260 -17.617 1.00 92.88 88 PHE A C 1
ATOM 703 O O . PHE A 1 88 ? 1.788 -12.243 -18.294 1.00 92.88 88 PHE A O 1
ATOM 710 N N . SER A 1 89 ? 2.197 -14.415 -18.051 1.00 92.88 89 SER A N 1
ATOM 711 C CA . SER A 1 89 ? 3.021 -14.611 -19.263 1.00 92.88 89 SER A CA 1
ATOM 712 C C . SER A 1 89 ? 4.420 -13.978 -19.216 1.00 92.88 89 SER A C 1
ATOM 714 O O . SER A 1 89 ? 5.374 -14.560 -19.726 1.00 92.88 89 SER A O 1
ATOM 716 N N . SER A 1 90 ? 4.581 -12.790 -18.625 1.00 96.12 90 SER A N 1
ATOM 717 C CA . SER A 1 90 ? 5.886 -12.148 -18.416 1.00 96.12 90 SER A CA 1
ATOM 718 C C . SER A 1 90 ? 5.852 -11.097 -17.299 1.00 96.12 90 SER A C 1
ATOM 720 O O . SER A 1 90 ? 4.800 -10.529 -16.999 1.00 96.12 90 SER A O 1
ATOM 722 N N . ILE A 1 91 ? 7.018 -10.755 -16.735 1.00 96.81 91 ILE A N 1
ATOM 723 C CA . ILE A 1 91 ? 7.145 -9.638 -15.774 1.00 96.81 91 ILE A CA 1
ATOM 724 C C . ILE A 1 91 ? 6.750 -8.294 -16.408 1.00 96.81 91 ILE A C 1
ATOM 726 O O . ILE A 1 91 ? 6.165 -7.441 -15.746 1.00 96.81 91 ILE A O 1
ATOM 730 N N . GLU A 1 92 ? 7.019 -8.109 -17.702 1.00 96.62 92 GLU A N 1
ATOM 731 C CA . GLU A 1 92 ? 6.613 -6.901 -18.428 1.00 96.62 92 GLU A CA 1
ATOM 732 C C . GLU A 1 92 ? 5.089 -6.814 -18.590 1.00 96.62 92 GLU A C 1
ATOM 734 O O . GLU A 1 92 ? 4.520 -5.728 -18.511 1.00 96.62 92 GLU A O 1
ATOM 739 N N . THR A 1 93 ? 4.407 -7.946 -18.780 1.00 96.56 93 THR A N 1
ATOM 740 C CA . THR A 1 93 ? 2.936 -7.972 -18.816 1.00 96.56 93 THR A CA 1
ATOM 741 C C . THR A 1 93 ? 2.362 -7.609 -17.453 1.00 96.56 93 THR A C 1
ATOM 743 O O . THR A 1 93 ? 1.519 -6.721 -17.383 1.00 96.56 93 THR A O 1
ATOM 746 N N . LEU A 1 94 ? 2.909 -8.167 -16.366 1.00 96.94 94 LEU A N 1
ATOM 747 C CA . LEU A 1 94 ? 2.531 -7.777 -15.006 1.00 96.94 94 LEU A CA 1
ATOM 748 C C . LEU A 1 94 ? 2.719 -6.267 -14.769 1.00 96.94 94 LEU A C 1
ATOM 750 O O . LEU A 1 94 ? 1.824 -5.606 -14.244 1.00 96.94 94 LEU A O 1
ATOM 754 N N . ARG A 1 95 ? 3.855 -5.698 -15.200 1.00 97.56 95 ARG A N 1
ATOM 755 C CA . ARG A 1 95 ? 4.113 -4.250 -15.119 1.00 97.56 95 ARG A CA 1
ATOM 756 C C . ARG A 1 95 ? 3.028 -3.441 -15.822 1.00 97.56 95 ARG A C 1
ATOM 758 O O . ARG A 1 95 ? 2.518 -2.469 -15.264 1.00 97.56 95 ARG A O 1
ATOM 765 N N . ARG A 1 96 ? 2.686 -3.828 -17.052 1.00 96.81 96 ARG A N 1
ATOM 766 C CA . ARG A 1 96 ? 1.656 -3.155 -17.853 1.00 96.81 96 ARG A CA 1
ATOM 767 C C . ARG A 1 96 ? 0.290 -3.251 -17.200 1.00 96.81 96 ARG A C 1
ATOM 769 O O . ARG A 1 96 ? -0.397 -2.240 -17.137 1.00 96.81 96 ARG A O 1
ATOM 776 N N . GLU A 1 97 ? -0.081 -4.410 -16.666 1.00 96.75 97 GLU A N 1
ATOM 777 C CA . GLU A 1 97 ? -1.353 -4.561 -15.962 1.00 96.75 97 GLU A CA 1
ATOM 778 C C . GLU A 1 97 ? -1.440 -3.659 -14.725 1.00 96.75 97 GLU A C 1
ATOM 780 O O . GLU A 1 97 ? -2.477 -3.034 -14.512 1.00 96.75 97 GLU A O 1
ATOM 785 N N . PHE A 1 98 ? -0.358 -3.502 -13.950 1.00 97.50 98 PHE A N 1
ATOM 786 C CA . PHE A 1 98 ? -0.317 -2.536 -12.844 1.00 97.50 98 PHE A CA 1
ATOM 787 C C . PHE A 1 98 ? -0.535 -1.099 -13.326 1.00 97.50 98 PHE A C 1
ATOM 789 O O . PHE A 1 98 ? -1.344 -0.374 -12.748 1.00 97.50 98 PHE A O 1
ATOM 796 N N . ILE A 1 99 ? 0.154 -0.692 -14.396 1.00 96.12 99 ILE A N 1
ATOM 797 C CA . ILE A 1 99 ? 0.030 0.656 -14.970 1.00 96.12 99 ILE A CA 1
ATOM 798 C C . ILE A 1 99 ? -1.386 0.890 -15.510 1.00 96.12 99 ILE A C 1
ATOM 800 O O . ILE A 1 99 ? -1.983 1.925 -15.221 1.00 96.12 99 ILE A O 1
ATOM 804 N N . PHE A 1 100 ? -1.946 -0.066 -16.253 1.00 96.12 100 PHE A N 1
ATOM 805 C CA . PHE A 1 100 ? -3.296 0.041 -16.804 1.00 96.12 100 PHE A CA 1
ATOM 806 C C . PHE A 1 100 ? -4.360 0.045 -15.710 1.00 96.12 100 PHE A C 1
ATOM 808 O O . PHE A 1 100 ? -5.273 0.863 -15.767 1.00 96.12 100 PHE A O 1
ATOM 815 N N . THR A 1 101 ? -4.212 -0.791 -14.679 1.00 95.25 101 THR A N 1
ATOM 816 C CA . THR A 1 101 ? -5.116 -0.788 -13.520 1.00 95.25 101 THR A CA 1
ATOM 817 C C . THR A 1 101 ? -5.035 0.549 -12.783 1.00 95.25 101 THR A C 1
ATOM 819 O O . THR A 1 101 ? -6.066 1.128 -12.458 1.00 95.25 101 THR A O 1
ATOM 822 N N . ALA A 1 102 ? -3.831 1.095 -12.578 1.00 94.75 102 ALA A N 1
ATOM 823 C CA . ALA A 1 102 ? -3.647 2.406 -11.958 1.00 94.75 102 ALA A CA 1
ATOM 824 C C . ALA A 1 102 ? -4.267 3.534 -12.787 1.00 94.75 102 ALA A C 1
ATOM 826 O O . ALA A 1 102 ? -4.897 4.420 -12.214 1.00 94.75 102 ALA A O 1
ATOM 827 N N . ALA A 1 103 ? -4.123 3.502 -14.113 1.00 92.25 103 ALA A N 1
ATOM 828 C CA . ALA A 1 103 ? -4.724 4.480 -15.014 1.00 92.25 103 ALA A CA 1
ATOM 829 C C . ALA A 1 103 ? -6.261 4.399 -15.004 1.00 92.25 103 ALA A C 1
ATOM 831 O O . ALA A 1 103 ? -6.918 5.428 -14.859 1.00 92.25 103 ALA A O 1
ATOM 832 N N . ALA A 1 104 ? -6.820 3.188 -15.086 1.00 91.50 104 ALA A N 1
ATOM 833 C CA . ALA A 1 104 ? -8.262 2.947 -15.105 1.00 91.50 104 ALA A CA 1
ATOM 834 C C . ALA A 1 104 ? -8.944 3.238 -13.758 1.00 91.50 104 ALA A C 1
ATOM 836 O O . ALA A 1 104 ? -10.102 3.650 -13.726 1.00 91.50 104 ALA A O 1
ATOM 837 N N . MET A 1 105 ? -8.236 3.045 -12.640 1.00 90.75 105 MET A N 1
ATOM 838 C CA . MET A 1 105 ? -8.763 3.311 -11.305 1.00 90.75 105 MET A CA 1
ATOM 839 C C . MET A 1 105 ? -8.854 4.823 -11.066 1.00 90.75 105 MET A C 1
ATOM 841 O O . MET A 1 105 ? -7.886 5.471 -10.658 1.00 90.75 105 MET A O 1
ATOM 845 N N . PHE A 1 106 ? -10.018 5.401 -11.358 1.00 87.44 106 PHE A N 1
ATOM 846 C CA . PHE A 1 106 ? -10.309 6.804 -11.088 1.00 87.44 106 PHE A CA 1
ATOM 847 C C . PHE A 1 106 ? -10.611 6.999 -9.598 1.00 87.44 106 PHE A C 1
ATOM 849 O O . PHE A 1 106 ? -11.665 6.604 -9.110 1.00 87.44 106 PHE A O 1
ATOM 856 N N . GLY A 1 107 ? -9.652 7.574 -8.875 1.00 88.81 107 GLY A N 1
ATOM 857 C CA . GLY A 1 107 ? -9.748 7.850 -7.446 1.00 88.81 107 GLY A CA 1
ATOM 858 C C . GLY A 1 107 ? -8.624 7.225 -6.610 1.00 88.81 107 GLY A C 1
ATOM 859 O O . GLY A 1 107 ? -7.792 6.459 -7.116 1.00 88.81 107 GLY A O 1
ATOM 860 N N . PRO A 1 108 ? -8.586 7.567 -5.314 1.00 94.75 108 PRO A N 1
ATOM 861 C CA . PRO A 1 108 ? -7.578 7.077 -4.393 1.00 94.75 108 PRO A CA 1
ATOM 862 C C . PRO A 1 108 ? -7.837 5.625 -3.988 1.00 94.75 108 PRO A C 1
ATOM 864 O O . PRO A 1 108 ? -8.975 5.201 -3.765 1.00 94.75 108 PRO A O 1
ATOM 867 N N . GLY A 1 109 ? -6.762 4.864 -3.821 1.00 95.94 109 GLY A N 1
ATOM 868 C CA . GLY A 1 109 ? -6.842 3.475 -3.405 1.00 95.94 109 GLY A CA 1
ATOM 869 C C . GLY A 1 109 ? -5.485 2.791 -3.391 1.00 95.94 109 GLY A C 1
ATOM 870 O O . GLY A 1 109 ? -4.431 3.425 -3.293 1.00 95.94 109 GLY A O 1
ATOM 871 N N . PHE A 1 110 ? -5.537 1.471 -3.480 1.00 98.19 110 PHE A N 1
ATOM 872 C CA . PHE A 1 110 ? -4.375 0.601 -3.479 1.00 98.19 110 PHE A CA 1
ATOM 873 C C . PHE A 1 110 ? -4.542 -0.493 -4.527 1.00 98.19 110 PHE A C 1
ATOM 875 O O . PHE A 1 110 ? -5.641 -1.009 -4.726 1.00 98.19 110 PHE A O 1
ATOM 882 N N . ILE A 1 111 ? -3.446 -0.861 -5.181 1.00 98.06 111 ILE A N 1
ATOM 883 C CA . ILE A 1 111 ? -3.407 -1.967 -6.139 1.00 98.06 111 ILE A CA 1
ATOM 884 C C . ILE A 1 111 ? -2.454 -3.017 -5.597 1.00 98.06 111 ILE A C 1
ATOM 886 O O . ILE A 1 111 ? -1.291 -2.732 -5.313 1.00 98.06 111 ILE A O 1
ATOM 890 N N . TRP A 1 112 ? -2.953 -4.236 -5.452 1.00 98.06 112 TRP A N 1
ATOM 891 C CA . TRP A 1 112 ? -2.252 -5.318 -4.781 1.00 98.06 112 TRP A CA 1
ATOM 892 C C . TRP A 1 112 ? -1.884 -6.420 -5.760 1.00 98.06 112 TRP A C 1
ATOM 894 O O . TRP A 1 112 ? -2.717 -6.833 -6.562 1.00 98.06 112 TRP A O 1
ATOM 904 N N . LEU A 1 113 ? -0.676 -6.966 -5.632 1.00 96.88 113 LEU A N 1
ATOM 905 C CA . LEU A 1 113 ? -0.388 -8.313 -6.119 1.00 96.88 113 LEU A CA 1
ATOM 906 C C . LEU A 1 113 ? -0.745 -9.277 -4.996 1.00 96.88 113 LEU A C 1
ATOM 908 O O . LEU A 1 113 ? -0.114 -9.233 -3.935 1.00 96.88 113 LEU A O 1
ATOM 912 N N . VAL A 1 114 ? -1.737 -10.132 -5.225 1.00 94.31 114 VAL A N 1
ATOM 913 C CA . VAL A 1 114 ? -2.140 -11.146 -4.251 1.00 94.31 114 VAL A CA 1
ATOM 914 C C . VAL A 1 114 ? -1.883 -12.549 -4.782 1.00 94.31 114 VAL A C 1
ATOM 916 O O . VAL A 1 114 ? -2.103 -12.826 -5.964 1.00 94.31 114 VAL A O 1
ATOM 919 N N . LYS A 1 115 ? -1.447 -13.435 -3.891 1.00 90.56 115 LYS A N 1
ATOM 920 C CA . LYS A 1 115 ? -1.392 -14.880 -4.113 1.00 90.56 115 LYS A CA 1
ATOM 921 C C . LYS A 1 115 ? -2.612 -15.519 -3.465 1.00 90.56 115 LYS A C 1
ATOM 923 O O . LYS A 1 115 ? -3.042 -15.071 -2.406 1.00 90.56 115 LYS A O 1
ATOM 928 N N . TYR A 1 116 ? -3.203 -16.506 -4.127 1.00 83.31 116 TYR A N 1
ATOM 929 C CA . TYR A 1 116 ? -4.379 -17.204 -3.597 1.00 83.31 116 TYR A CA 1
ATOM 930 C C . TYR A 1 116 ? -4.291 -18.728 -3.660 1.00 83.31 116 TYR A C 1
ATOM 932 O O . TYR A 1 116 ? -5.166 -19.410 -3.140 1.00 83.31 116 TYR A O 1
ATOM 940 N N . ASP A 1 117 ? -3.248 -19.256 -4.303 1.00 76.75 117 ASP A N 1
ATOM 941 C CA . ASP A 1 117 ? -2.899 -20.676 -4.305 1.00 76.75 117 ASP A CA 1
ATOM 942 C C . ASP A 1 117 ? -1.452 -20.853 -4.815 1.00 76.75 117 ASP A C 1
ATOM 944 O O . ASP A 1 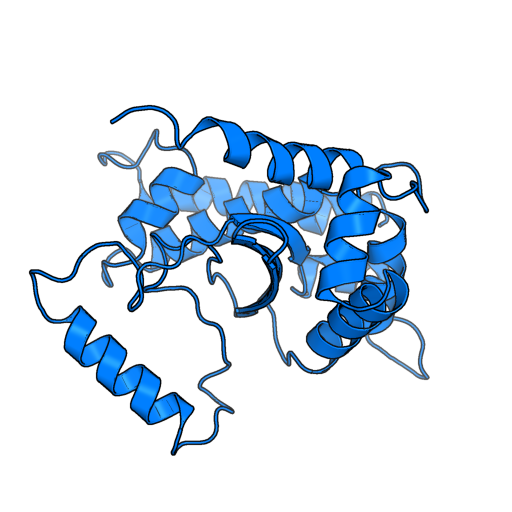117 ? -0.788 -19.884 -5.216 1.00 76.75 117 ASP A O 1
ATOM 948 N N . PHE A 1 118 ? -0.955 -22.090 -4.852 1.00 71.81 118 PHE A N 1
ATOM 949 C CA . PHE A 1 118 ? 0.316 -22.439 -5.478 1.00 71.81 118 PHE A CA 1
ATOM 950 C C . PHE A 1 118 ? 0.341 -21.990 -6.946 1.00 71.81 118 PHE A C 1
ATOM 952 O O . PHE A 1 118 ? -0.513 -22.371 -7.744 1.00 71.81 118 PHE A O 1
ATOM 959 N N . CYS A 1 119 ? 1.322 -21.157 -7.304 1.00 69.56 119 CYS A N 1
ATOM 960 C CA . CYS A 1 119 ? 1.446 -20.540 -8.629 1.00 69.56 119 CYS A CA 1
ATOM 961 C C . CYS A 1 119 ? 0.233 -19.712 -9.105 1.00 69.56 119 CYS A C 1
ATOM 963 O O . CYS A 1 119 ? 0.156 -19.399 -10.293 1.00 69.56 119 CYS A O 1
ATOM 965 N N . ARG A 1 120 ? -0.709 -19.328 -8.229 1.00 84.94 120 ARG A N 1
ATOM 966 C CA . ARG A 1 120 ? -1.879 -18.532 -8.629 1.00 84.94 120 ARG A CA 1
ATOM 967 C C . ARG A 1 120 ? -1.832 -17.130 -8.042 1.00 84.94 120 ARG A C 1
ATOM 969 O O . ARG A 1 120 ? -1.935 -16.928 -6.831 1.00 84.94 120 ARG A O 1
ATOM 976 N N . TYR A 1 121 ? -1.714 -16.167 -8.948 1.00 92.00 121 TYR A N 1
ATOM 977 C CA . TYR A 1 121 ? -1.565 -14.748 -8.659 1.00 92.00 121 TYR A CA 1
ATOM 978 C C . TYR A 1 121 ? -2.661 -13.952 -9.355 1.00 92.00 121 TYR A C 1
ATOM 980 O O . TYR A 1 121 ? -3.203 -14.384 -10.373 1.00 92.00 121 TYR A O 1
ATOM 988 N N . ARG A 1 122 ? -2.992 -12.784 -8.808 1.00 92.00 122 ARG A N 1
ATOM 989 C CA . ARG A 1 122 ? -3.831 -11.792 -9.487 1.00 92.00 122 ARG A CA 1
ATOM 990 C C . ARG A 1 122 ? -3.528 -10.385 -8.994 1.00 92.00 122 ARG A C 1
ATOM 992 O O . ARG A 1 122 ? -3.068 -10.207 -7.863 1.00 92.00 122 ARG A O 1
ATOM 999 N N . ILE A 1 123 ? -3.859 -9.402 -9.821 1.00 94.94 123 ILE A N 1
ATOM 1000 C CA . ILE A 1 123 ? -3.949 -8.008 -9.397 1.00 94.94 123 ILE A CA 1
ATOM 1001 C C . ILE A 1 123 ? -5.325 -7.776 -8.770 1.00 94.94 123 ILE A C 1
ATOM 1003 O O . ILE A 1 123 ? -6.346 -8.229 -9.288 1.00 94.94 123 ILE A O 1
ATOM 1007 N N . LEU A 1 124 ? -5.347 -7.095 -7.629 1.00 94.25 124 LEU A N 1
ATOM 1008 C CA . LEU A 1 124 ? -6.564 -6.734 -6.916 1.00 94.25 124 LEU A CA 1
ATOM 1009 C C . LEU A 1 124 ? -6.544 -5.230 -6.618 1.00 94.25 124 LEU A C 1
ATOM 1011 O O . LEU A 1 124 ? -5.735 -4.807 -5.794 1.00 94.25 124 LEU A O 1
ATOM 1015 N N . PRO A 1 125 ? -7.405 -4.415 -7.247 1.00 95.06 125 PRO A N 1
ATOM 1016 C CA . PRO A 1 125 ? -7.629 -3.043 -6.812 1.00 95.06 125 PRO A CA 1
ATOM 1017 C C . PRO A 1 125 ? -8.519 -3.010 -5.562 1.00 95.06 125 PRO A C 1
ATOM 1019 O O . PRO A 1 125 ? -9.425 -3.829 -5.397 1.00 95.06 125 PRO A O 1
ATOM 1022 N N . THR A 1 126 ? -8.260 -2.052 -4.678 1.00 95.56 126 THR A N 1
ATOM 1023 C CA . THR A 1 126 ? -9.108 -1.717 -3.528 1.00 95.56 126 THR A CA 1
ATOM 1024 C C . THR A 1 126 ? -9.218 -0.201 -3.418 1.00 95.56 126 THR A C 1
ATOM 1026 O O . THR A 1 126 ? -8.198 0.488 -3.352 1.00 95.56 126 THR A O 1
ATOM 1029 N N . TYR A 1 127 ? -10.435 0.322 -3.359 1.00 94.62 127 TYR A N 1
ATOM 1030 C CA . TYR A 1 127 ? -10.705 1.753 -3.288 1.00 94.62 127 TYR A CA 1
ATOM 1031 C C . TYR A 1 127 ? -10.589 2.284 -1.860 1.00 94.62 127 TYR A C 1
ATOM 1033 O O . TYR A 1 127 ? -10.928 1.602 -0.891 1.00 94.62 127 TYR A O 1
ATOM 1041 N N . ILE A 1 128 ? -10.146 3.536 -1.736 1.00 95.31 128 ILE A N 1
ATOM 1042 C CA . ILE A 1 128 ? -10.066 4.293 -0.483 1.00 95.31 128 ILE A CA 1
ATOM 1043 C C . ILE A 1 128 ? -9.226 3.547 0.572 1.00 95.31 128 ILE A C 1
ATOM 1045 O O . ILE A 1 128 ? -7.997 3.561 0.502 1.00 95.31 128 ILE A O 1
ATOM 1049 N N . ALA A 1 129 ? -9.875 2.911 1.550 1.00 95.38 129 ALA A N 1
ATOM 1050 C CA . ALA A 1 129 ? -9.261 2.201 2.670 1.00 95.38 129 ALA A CA 1
ATOM 1051 C C . ALA A 1 129 ? -9.576 0.697 2.630 1.00 95.38 129 ALA A C 1
ATOM 1053 O O . ALA A 1 129 ? -9.471 0.013 3.651 1.00 95.38 129 ALA A O 1
ATOM 1054 N N . GLY A 1 130 ? -9.975 0.181 1.465 1.00 94.62 130 GLY A N 1
ATOM 1055 C CA . GLY A 1 130 ? -10.274 -1.228 1.273 1.00 94.62 130 GLY A CA 1
ATOM 1056 C C . GLY A 1 130 ? -9.083 -2.131 1.593 1.00 94.62 130 GLY A C 1
ATOM 1057 O O . GLY A 1 130 ? -7.923 -1.717 1.528 1.00 94.62 130 GLY A O 1
ATOM 1058 N N . SER A 1 131 ? -9.371 -3.373 1.975 1.00 94.50 131 SER A N 1
ATOM 1059 C CA . SER A 1 131 ? -8.354 -4.334 2.404 1.00 94.50 131 SER A CA 1
ATOM 1060 C C . SER A 1 131 ? -8.322 -5.584 1.517 1.00 94.50 131 SER A C 1
ATOM 1062 O O . SER A 1 131 ? -9.379 -6.145 1.213 1.00 94.50 131 SER A O 1
ATOM 1064 N N . PRO A 1 132 ? -7.130 -6.076 1.122 1.00 93.44 132 PRO A N 1
ATOM 1065 C CA . PRO A 1 132 ? -7.008 -7.289 0.315 1.00 93.44 132 PRO A CA 1
ATOM 1066 C C . PRO A 1 132 ? -7.241 -8.569 1.132 1.00 93.44 132 PRO A C 1
ATOM 1068 O O . PRO A 1 132 ? -7.402 -9.640 0.547 1.00 93.44 132 PRO A O 1
ATOM 1071 N N . TYR A 1 133 ? -7.243 -8.487 2.469 1.00 91.75 133 TYR A N 1
ATOM 1072 C CA . TYR A 1 133 ? -7.297 -9.665 3.328 1.00 91.75 133 TYR A CA 1
ATOM 1073 C C . TYR A 1 133 ? -8.673 -10.347 3.295 1.00 91.75 133 TYR A C 1
ATOM 1075 O O . TYR A 1 133 ? -9.706 -9.673 3.355 1.00 91.75 133 TYR A O 1
ATOM 1083 N N . PRO A 1 134 ? -8.717 -11.691 3.299 1.00 86.81 134 PRO A N 1
ATOM 1084 C CA . PRO A 1 134 ? -9.970 -12.441 3.293 1.00 86.81 134 PRO A CA 1
ATOM 1085 C C . PRO A 1 134 ? -10.816 -12.152 4.541 1.00 86.81 134 PRO A C 1
ATOM 1087 O O . PRO A 1 134 ? -12.021 -11.962 4.422 1.00 86.81 134 PRO A O 1
ATOM 1090 N N . GLY A 1 135 ? -10.203 -12.007 5.721 1.00 84.00 135 GLY A N 1
ATOM 1091 C CA . GLY A 1 135 ? -10.920 -11.658 6.957 1.00 84.00 135 GLY A CA 1
ATOM 1092 C C . GLY A 1 135 ? -11.562 -10.263 6.947 1.00 84.00 135 GLY A C 1
ATOM 1093 O O . GLY A 1 135 ? -12.488 -10.010 7.707 1.00 84.00 135 GLY A O 1
ATOM 1094 N N . ALA A 1 136 ? -11.126 -9.381 6.044 1.00 86.62 136 ALA A N 1
ATOM 1095 C CA . ALA A 1 136 ? -11.699 -8.055 5.832 1.00 86.62 136 ALA A CA 1
ATOM 1096 C C . ALA A 1 136 ? -12.512 -7.972 4.528 1.00 86.62 136 ALA A C 1
ATOM 1098 O O . ALA A 1 136 ? -12.706 -6.885 3.989 1.00 86.62 136 ALA A O 1
ATOM 1099 N N . HIS A 1 137 ? -13.010 -9.104 4.014 1.00 83.62 137 HIS A N 1
ATOM 1100 C CA . HIS A 1 137 ? -13.787 -9.157 2.772 1.00 83.62 137 HIS A CA 1
ATOM 1101 C C . HIS A 1 137 ? -14.999 -8.208 2.768 1.00 83.62 137 HIS A C 1
ATOM 1103 O O . HIS A 1 137 ? -15.272 -7.611 1.728 1.00 83.62 137 HIS A O 1
ATOM 1109 N N . TRP A 1 138 ? -15.627 -7.966 3.932 1.00 83.38 138 TRP A N 1
ATOM 1110 C CA . TRP A 1 138 ? -16.691 -6.963 4.139 1.00 83.38 138 TRP A CA 1
ATOM 1111 C C . TRP A 1 138 ? -16.312 -5.560 3.664 1.00 83.38 138 TRP A C 1
ATOM 1113 O O . TRP A 1 138 ? -17.166 -4.752 3.314 1.00 83.38 138 TRP A O 1
ATOM 1123 N N . ARG A 1 139 ? -15.013 -5.269 3.647 1.00 87.06 139 ARG A N 1
ATOM 1124 C CA . ARG A 1 139 ? -14.428 -3.976 3.313 1.00 87.06 139 ARG A CA 1
ATOM 1125 C C . ARG A 1 139 ? -13.304 -4.135 2.302 1.00 87.06 139 ARG A C 1
ATOM 1127 O O . ARG A 1 139 ? -12.295 -3.442 2.366 1.00 87.06 139 ARG A O 1
ATOM 1134 N N . ARG A 1 140 ? -13.480 -5.043 1.339 1.00 86.69 140 ARG A N 1
ATOM 1135 C CA . ARG A 1 140 ? -12.552 -5.176 0.207 1.00 86.69 140 ARG A CA 1
ATOM 1136 C C . ARG A 1 140 ? -12.607 -3.963 -0.719 1.00 86.69 140 ARG A C 1
ATOM 1138 O O . ARG A 1 140 ? -11.569 -3.527 -1.196 1.00 86.69 140 ARG A O 1
ATOM 1145 N N . GLN A 1 141 ? -13.811 -3.427 -0.942 1.00 86.00 141 GLN A N 1
ATOM 1146 C CA . GLN A 1 141 ? -14.078 -2.261 -1.798 1.00 86.00 141 GLN A CA 1
ATOM 1147 C C . GLN A 1 141 ? -13.384 -2.366 -3.175 1.00 86.00 141 GLN A C 1
ATOM 1149 O O . GLN A 1 141 ? -12.545 -1.530 -3.491 1.00 86.00 141 GLN A O 1
ATOM 1154 N N . PRO A 1 142 ? -13.658 -3.414 -3.980 1.00 83.50 142 PRO A N 1
ATOM 1155 C CA . PRO A 1 142 ? -12.900 -3.678 -5.206 1.00 83.50 142 PRO A CA 1
ATOM 1156 C C . PRO A 1 142 ? -13.303 -2.800 -6.401 1.00 83.50 142 PRO A C 1
ATOM 1158 O O . PRO A 1 142 ? -12.574 -2.761 -7.386 1.00 83.50 142 PRO A O 1
ATOM 1161 N N . VAL A 1 143 ? -14.456 -2.130 -6.326 1.00 83.00 143 VAL A N 1
ATOM 1162 C CA . VAL A 1 143 ? -15.054 -1.341 -7.413 1.00 83.00 143 VAL A CA 1
ATOM 1163 C C . VAL A 1 143 ? -15.559 -0.002 -6.878 1.00 83.00 143 VAL A C 1
ATOM 1165 O O . VAL A 1 143 ? -15.964 0.087 -5.714 1.00 83.00 143 VAL A O 1
ATOM 1168 N N . ASP A 1 144 ? -15.544 1.029 -7.723 1.00 81.94 144 ASP A N 1
ATOM 1169 C CA . ASP A 1 144 ? -16.174 2.314 -7.420 1.00 81.94 144 ASP A CA 1
ATOM 1170 C C . ASP A 1 144 ? -17.685 2.217 -7.638 1.00 81.94 144 ASP A C 1
ATOM 1172 O O . ASP A 1 144 ? -18.165 2.191 -8.770 1.00 81.94 144 ASP A O 1
ATOM 1176 N N . LEU A 1 145 ? -18.444 2.196 -6.545 1.00 77.44 145 LEU A N 1
ATOM 1177 C CA . LEU A 1 145 ? -19.903 2.101 -6.593 1.00 77.44 145 LEU A CA 1
ATOM 1178 C C . LEU A 1 145 ? -20.574 3.321 -7.238 1.00 77.44 145 LEU A C 1
ATOM 1180 O O . LEU A 1 145 ? -21.710 3.197 -7.685 1.00 77.44 145 LEU A O 1
ATOM 1184 N N . ASN A 1 146 ? -19.900 4.473 -7.328 1.00 79.62 146 ASN A N 1
ATOM 1185 C CA . ASN A 1 146 ? -20.467 5.643 -8.005 1.00 79.62 146 ASN A CA 1
ATOM 1186 C C . ASN A 1 146 ? -20.486 5.487 -9.531 1.00 79.62 146 ASN A C 1
ATOM 1188 O O . ASN A 1 146 ? -21.248 6.179 -10.201 1.00 79.62 146 ASN A O 1
ATOM 1192 N N . ASN A 1 147 ? -19.652 4.596 -10.076 1.00 72.06 147 ASN A N 1
ATOM 1193 C CA . ASN A 1 147 ? -19.477 4.405 -11.516 1.00 72.06 147 ASN A CA 1
ATOM 1194 C C . ASN A 1 147 ? -19.646 2.936 -11.957 1.00 72.06 147 ASN A C 1
ATOM 1196 O O . ASN A 1 147 ? -19.425 2.601 -13.121 1.00 72.06 147 ASN A O 1
ATOM 1200 N N . ALA A 1 148 ? -20.021 2.044 -11.035 1.00 68.75 148 ALA A N 1
ATOM 1201 C CA . ALA A 1 148 ? -20.223 0.630 -11.323 1.00 68.75 148 ALA A CA 1
ATOM 1202 C C . ALA A 1 148 ? -21.500 0.413 -12.161 1.00 68.75 148 ALA A C 1
ATOM 1204 O O . ALA A 1 148 ? -22.548 0.997 -11.858 1.00 68.75 148 ALA A O 1
ATOM 1205 N N . PRO A 1 149 ? -21.469 -0.450 -13.196 1.00 64.19 149 PRO A N 1
ATOM 1206 C CA . PRO A 1 149 ? -22.656 -0.755 -13.981 1.00 64.19 149 PRO A CA 1
ATOM 1207 C C . PRO A 1 149 ? -23.729 -1.425 -13.095 1.00 64.19 149 PRO A C 1
ATOM 1209 O O . PRO A 1 149 ? -23.441 -2.415 -12.413 1.00 64.19 149 PRO A O 1
ATOM 1212 N N . PRO A 1 150 ? -24.989 -0.946 -13.125 1.00 56.69 150 PRO A N 1
ATOM 1213 C CA . PRO A 1 150 ? -26.004 -1.283 -12.120 1.00 56.69 150 PRO A CA 1
ATOM 1214 C C . PRO A 1 150 ? -26.406 -2.767 -12.051 1.00 56.69 150 PRO A C 1
ATOM 1216 O O . PRO A 1 150 ? -26.953 -3.206 -11.043 1.00 56.69 150 PRO A O 1
ATOM 1219 N N . ILE A 1 151 ? -26.156 -3.556 -13.100 1.00 52.06 151 ILE A N 1
ATOM 1220 C CA . ILE A 1 151 ? -26.831 -4.850 -13.301 1.00 52.06 151 ILE A CA 1
ATOM 1221 C C . ILE A 1 151 ? -26.007 -6.042 -12.780 1.00 52.06 151 ILE A C 1
ATOM 1223 O O . ILE A 1 151 ? -26.581 -7.001 -12.269 1.00 52.06 151 ILE A O 1
ATOM 1227 N N . THR A 1 152 ? -24.673 -5.989 -12.842 1.00 54.78 152 THR A N 1
ATOM 1228 C CA . THR A 1 152 ? -23.817 -7.149 -12.503 1.00 54.78 152 THR A CA 1
ATOM 1229 C C . THR A 1 152 ? -23.140 -6.988 -11.144 1.00 54.78 152 THR A C 1
ATOM 1231 O O . THR A 1 152 ? -23.179 -7.887 -10.303 1.00 54.78 152 THR A O 1
ATOM 1234 N N . GLU A 1 153 ? -22.553 -5.822 -10.886 1.00 53.81 153 GLU A N 1
ATOM 1235 C CA . GLU A 1 153 ? -21.806 -5.560 -9.652 1.00 53.81 153 GLU A CA 1
ATOM 1236 C C . GLU A 1 153 ? -22.725 -5.088 -8.522 1.00 53.81 153 GLU A C 1
ATOM 1238 O O . GLU A 1 153 ? -22.547 -5.504 -7.379 1.00 53.81 153 GLU A O 1
ATOM 1243 N N . GLY A 1 154 ? -23.781 -4.331 -8.852 1.00 54.09 154 GLY A N 1
ATOM 1244 C CA . GLY A 1 154 ? -24.830 -3.942 -7.906 1.00 54.09 154 GLY A CA 1
ATOM 1245 C C . GLY A 1 154 ? -25.561 -5.150 -7.314 1.00 54.09 154 GLY A C 1
ATOM 1246 O O . GLY A 1 154 ? -25.667 -5.261 -6.098 1.00 54.09 154 GLY A O 1
ATOM 1247 N N . MET A 1 155 ? -25.988 -6.115 -8.139 1.00 53.31 155 MET A N 1
ATOM 1248 C CA . MET A 1 155 ? -26.608 -7.355 -7.638 1.00 53.31 155 MET A CA 1
ATOM 1249 C C . MET A 1 155 ? -25.642 -8.207 -6.807 1.00 53.31 155 MET A C 1
ATOM 1251 O O . MET A 1 155 ? -26.039 -8.768 -5.787 1.00 53.31 155 MET A O 1
ATOM 1255 N N . SER A 1 156 ? -24.366 -8.268 -7.199 1.00 57.25 156 SER A N 1
ATOM 1256 C CA . SER A 1 156 ? -23.325 -8.935 -6.407 1.00 57.25 156 SER A CA 1
ATOM 1257 C C . SER A 1 156 ? -23.167 -8.284 -5.027 1.00 57.25 156 SER A C 1
ATOM 1259 O O . SER A 1 156 ? -23.033 -8.990 -4.031 1.00 57.25 156 SER A O 1
ATOM 1261 N N . TYR A 1 157 ? -23.243 -6.951 -4.958 1.00 55.19 157 TYR A N 1
ATOM 1262 C CA . TYR A 1 157 ? -23.209 -6.176 -3.719 1.00 55.19 157 TYR A CA 1
ATOM 1263 C C . TYR A 1 157 ? -24.459 -6.396 -2.852 1.00 55.19 157 TYR A C 1
ATOM 1265 O O . TYR A 1 157 ? -24.326 -6.660 -1.662 1.00 55.19 157 TYR A O 1
ATOM 1273 N N . PHE A 1 158 ? -25.665 -6.361 -3.434 1.00 55.59 158 PHE A N 1
ATOM 1274 C CA . PHE A 1 158 ? -26.916 -6.595 -2.698 1.00 55.59 158 PHE A CA 1
ATOM 1275 C C . PHE A 1 158 ? -26.998 -8.007 -2.111 1.00 55.59 158 PHE A C 1
ATOM 1277 O O . PHE A 1 158 ? -27.385 -8.163 -0.956 1.00 55.59 158 PHE A O 1
ATOM 1284 N N . ASN A 1 159 ? -26.587 -9.028 -2.868 1.00 58.31 159 ASN A N 1
ATOM 1285 C CA . ASN A 1 159 ? -26.523 -10.401 -2.361 1.00 58.31 159 ASN A CA 1
ATOM 1286 C C . ASN A 1 159 ? -25.517 -10.520 -1.208 1.00 58.31 159 ASN A C 1
ATOM 1288 O O . ASN A 1 159 ? -25.777 -11.183 -0.206 1.00 58.31 159 ASN A O 1
ATOM 1292 N N . TYR A 1 160 ? -24.384 -9.828 -1.327 1.00 58.03 160 TYR A N 1
ATOM 1293 C CA . TYR A 1 160 ? -23.339 -9.815 -0.315 1.00 58.03 160 TYR A CA 1
ATOM 1294 C C . TYR A 1 160 ? -23.768 -9.102 0.980 1.00 58.03 160 TYR A C 1
ATOM 1296 O O . TYR A 1 160 ? -23.489 -9.601 2.068 1.00 58.03 160 TYR A O 1
ATOM 1304 N N . ASP A 1 161 ? -24.477 -7.975 0.884 1.00 58.72 161 ASP A N 1
ATOM 1305 C CA . ASP A 1 161 ? -25.009 -7.228 2.035 1.00 58.72 161 ASP A CA 1
ATOM 1306 C C . ASP A 1 161 ? -26.169 -7.984 2.716 1.00 58.72 161 ASP A C 1
ATOM 1308 O O . ASP A 1 161 ? -26.250 -8.086 3.944 1.00 58.72 161 ASP A O 1
ATOM 1312 N N . GLN A 1 162 ? -27.022 -8.640 1.920 1.00 58.28 162 GLN A N 1
ATOM 1313 C CA . GLN A 1 162 ? -28.064 -9.525 2.439 1.00 58.28 162 GLN A CA 1
ATOM 1314 C C . GLN A 1 162 ? -27.466 -10.712 3.209 1.00 58.28 162 GLN A C 1
ATOM 1316 O O . GLN A 1 162 ? -27.975 -11.073 4.273 1.00 58.28 162 GLN A O 1
ATOM 1321 N N . ASP A 1 163 ? -26.367 -11.295 2.730 1.00 58.62 163 ASP A N 1
ATOM 1322 C CA . ASP A 1 163 ? -25.640 -12.324 3.471 1.00 58.62 163 ASP A CA 1
ATOM 1323 C C . ASP A 1 163 ? -24.898 -11.749 4.692 1.00 58.62 163 ASP A C 1
ATOM 1325 O O . ASP A 1 163 ? -24.912 -12.376 5.751 1.00 58.62 163 ASP A O 1
ATOM 1329 N N . ALA A 1 164 ? -24.355 -10.527 4.622 1.00 57.12 164 ALA A N 1
ATOM 1330 C CA . ALA A 1 164 ? -23.715 -9.837 5.753 1.00 57.12 164 ALA A CA 1
ATOM 1331 C C . ALA A 1 164 ? -24.625 -9.685 6.976 1.00 57.12 164 ALA A C 1
ATOM 1333 O O . ALA A 1 164 ? -24.172 -9.834 8.122 1.00 57.12 164 ALA A O 1
ATOM 1334 N N . SER A 1 165 ? -25.909 -9.419 6.716 1.00 56.12 165 SER A N 1
ATOM 1335 C CA . SER A 1 165 ? -26.952 -9.232 7.727 1.00 56.12 165 SER A CA 1
ATOM 1336 C C . SER A 1 165 ? -27.285 -10.505 8.520 1.00 56.12 165 SER A C 1
ATOM 1338 O O . SER A 1 165 ? -27.872 -10.431 9.602 1.00 56.12 165 SER A O 1
ATOM 1340 N N . LYS A 1 166 ? -26.876 -11.688 8.039 1.00 60.00 166 LYS A N 1
ATOM 1341 C CA . LYS A 1 166 ? -27.091 -12.961 8.736 1.00 60.00 166 LYS A CA 1
ATOM 1342 C C . LYS A 1 166 ? -26.011 -13.164 9.806 1.00 60.00 166 LYS A C 1
ATOM 1344 O O . LYS A 1 166 ? -24.812 -13.224 9.524 1.00 60.00 166 LYS A O 1
ATOM 1349 N N . ALA A 1 167 ? -26.431 -13.338 11.060 1.00 49.22 167 ALA A N 1
ATOM 1350 C CA . ALA A 1 167 ? -25.538 -13.451 12.221 1.00 49.22 167 ALA A CA 1
ATOM 1351 C C . ALA A 1 167 ? -24.500 -14.599 12.132 1.00 49.22 167 ALA A C 1
ATOM 1353 O O . ALA A 1 167 ? -23.426 -14.484 12.714 1.00 49.22 167 ALA A O 1
ATOM 1354 N N . ASN A 1 168 ? -24.764 -15.650 11.342 1.00 54.44 168 ASN A N 1
ATOM 1355 C CA . ASN A 1 168 ? -23.947 -16.874 11.261 1.00 54.44 168 ASN A CA 1
ATOM 1356 C C . ASN A 1 168 ? -23.030 -16.994 10.024 1.00 54.44 168 ASN A C 1
ATOM 1358 O O . ASN A 1 168 ? -22.556 -18.089 9.725 1.00 54.44 168 ASN A O 1
ATOM 1362 N N . VAL A 1 169 ? -22.762 -15.914 9.281 1.00 57.59 169 VAL A N 1
ATOM 1363 C CA . VAL A 1 169 ? -21.822 -15.989 8.144 1.00 57.59 169 VAL A CA 1
ATOM 1364 C C . VAL A 1 169 ? -20.376 -16.009 8.636 1.00 57.59 169 VAL A C 1
ATOM 1366 O O . VAL A 1 169 ? -19.971 -15.186 9.458 1.00 57.59 169 VAL A O 1
ATOM 1369 N N . SER A 1 170 ? -19.599 -16.975 8.137 1.00 60.31 170 SER A N 1
ATOM 1370 C CA . SER A 1 170 ? -18.180 -17.140 8.461 1.00 60.31 170 SER A CA 1
ATOM 1371 C C . SER A 1 170 ? -17.371 -15.884 8.129 1.00 60.31 170 SER A C 1
ATOM 1373 O O . SER A 1 170 ? -17.618 -15.255 7.107 1.00 60.31 170 SER A O 1
ATOM 1375 N N . ASN A 1 171 ? -16.308 -15.591 8.887 1.00 62.50 171 ASN A N 1
ATOM 1376 C CA . ASN A 1 171 ? -15.343 -14.532 8.536 1.00 62.50 171 ASN A CA 1
ATOM 1377 C C . ASN A 1 171 ? -14.521 -14.831 7.263 1.00 62.50 171 ASN A C 1
ATOM 1379 O O . ASN A 1 171 ? -13.682 -14.022 6.865 1.00 62.50 171 ASN A O 1
ATOM 1383 N N . ARG A 1 172 ? -14.736 -15.989 6.630 1.00 63.03 172 ARG A N 1
ATOM 1384 C CA . ARG A 1 172 ? -14.139 -16.336 5.343 1.00 63.03 172 ARG A CA 1
ATOM 1385 C C . ARG A 1 172 ? -14.968 -15.723 4.213 1.00 63.03 172 ARG A C 1
ATOM 1387 O O . ARG A 1 172 ? -16.194 -15.753 4.294 1.00 63.03 172 ARG A O 1
ATOM 1394 N N . PRO A 1 173 ? -14.321 -15.221 3.149 1.00 60.19 173 PRO A N 1
ATOM 1395 C CA . PRO A 1 173 ? -15.041 -14.719 1.995 1.00 60.19 173 PRO A CA 1
ATOM 1396 C C . PRO A 1 173 ? -15.921 -15.812 1.377 1.00 60.19 173 PRO A C 1
ATOM 1398 O O . PRO A 1 173 ? -15.544 -16.988 1.430 1.00 60.19 173 PRO A O 1
ATOM 1401 N N . PRO A 1 174 ? -17.043 -15.444 0.731 1.00 58.12 174 PRO A N 1
ATOM 1402 C CA . PRO A 1 174 ? -17.800 -16.367 -0.104 1.00 58.12 174 PRO A CA 1
ATOM 1403 C C . PRO A 1 174 ? -16.854 -17.081 -1.082 1.00 58.12 174 PRO A C 1
ATOM 1405 O O . PRO A 1 174 ? -16.113 -16.430 -1.820 1.00 58.12 174 PRO A O 1
ATOM 1408 N N . GLY A 1 175 ? -16.818 -18.415 -1.027 1.00 58.44 175 GLY A N 1
ATOM 1409 C CA . GLY A 1 175 ? -15.895 -19.247 -1.812 1.00 58.44 175 GLY A CA 1
ATOM 1410 C C . GLY A 1 175 ? -14.582 -19.641 -1.119 1.00 58.44 175 GLY A C 1
ATOM 1411 O O . GLY A 1 175 ? -13.792 -20.357 -1.722 1.00 58.44 175 GLY A O 1
ATOM 1412 N N . GLY A 1 176 ? -14.330 -19.217 0.125 1.00 61.28 176 GLY A N 1
ATOM 1413 C CA . GLY A 1 176 ? -13.239 -19.737 0.966 1.00 61.28 176 GLY A CA 1
ATOM 1414 C C . GLY A 1 176 ? -11.813 -19.432 0.494 1.00 61.28 176 GLY A C 1
ATOM 1415 O O . GLY A 1 176 ? -10.870 -19.978 1.054 1.00 61.28 176 GLY A O 1
ATOM 1416 N N . VAL A 1 177 ? -11.646 -18.572 -0.513 1.00 66.88 177 VAL A N 1
ATOM 1417 C CA . VAL A 1 177 ? -10.337 -18.249 -1.093 1.0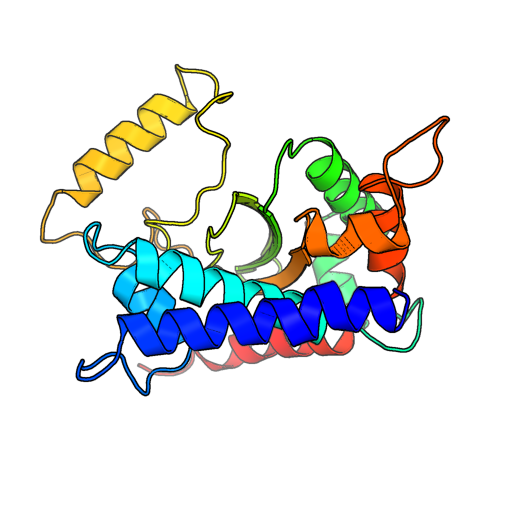0 66.88 177 VAL A CA 1
ATOM 1418 C C . VAL A 1 177 ? -9.536 -17.376 -0.130 1.00 66.88 177 VAL A C 1
ATOM 1420 O O . VAL A 1 177 ? -9.942 -16.253 0.191 1.00 66.88 177 VAL A O 1
ATOM 1423 N N . GLU A 1 178 ? -8.383 -17.874 0.302 1.00 78.62 178 GLU A N 1
ATOM 1424 C CA . GLU A 1 178 ? -7.413 -17.091 1.058 1.00 78.62 178 GLU A CA 1
ATOM 1425 C C . GLU A 1 178 ? -6.623 -16.197 0.100 1.00 78.62 178 GLU A C 1
ATOM 1427 O O . GLU A 1 178 ? -6.218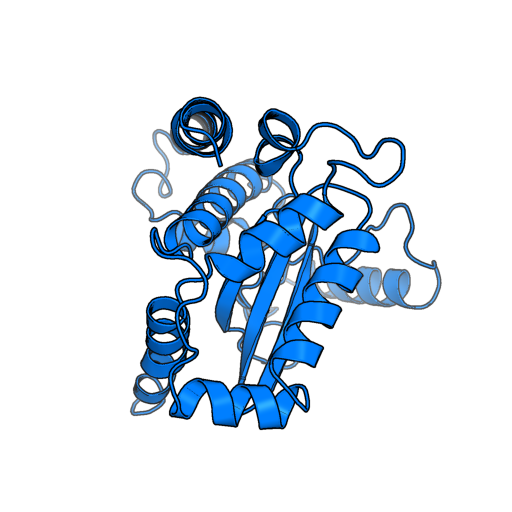 -16.614 -0.981 1.00 78.62 178 GLU A O 1
ATOM 1432 N N . LEU A 1 179 ? -6.483 -14.922 0.460 1.00 84.75 179 LEU A N 1
ATOM 1433 C CA . LEU A 1 179 ? -5.769 -13.933 -0.339 1.00 84.75 179 LEU A CA 1
ATOM 1434 C C . LEU A 1 179 ? -4.606 -13.394 0.471 1.00 84.75 179 LEU A C 1
ATOM 1436 O O . LEU A 1 179 ? -4.785 -12.893 1.584 1.00 84.75 179 LEU A O 1
ATOM 1440 N N . GLU A 1 180 ? -3.435 -13.420 -0.139 1.00 90.56 180 GLU A N 1
ATOM 1441 C CA . GLU A 1 180 ? -2.206 -12.997 0.498 1.00 90.56 180 GLU A CA 1
ATOM 1442 C C . GLU A 1 180 ? -1.581 -11.840 -0.263 1.00 90.56 180 GLU A C 1
ATOM 1444 O O . GLU A 1 180 ? -1.091 -12.031 -1.378 1.00 90.56 180 GLU A O 1
ATOM 1449 N N . PRO A 1 181 ? -1.590 -10.624 0.300 1.00 95.06 181 PRO A N 1
ATOM 1450 C CA . PRO A 1 181 ? -0.945 -9.488 -0.331 1.00 95.06 181 PRO A CA 1
ATOM 1451 C C . PRO A 1 181 ? 0.574 -9.622 -0.263 1.00 95.06 181 PRO A C 1
ATOM 1453 O O . PRO A 1 181 ? 1.154 -9.807 0.808 1.00 95.06 181 PRO A O 1
ATOM 1456 N N . LEU A 1 182 ? 1.221 -9.467 -1.416 1.00 96.25 182 LEU A N 1
ATOM 1457 C CA . LEU A 1 182 ? 2.673 -9.561 -1.568 1.00 96.25 182 LEU A CA 1
ATOM 1458 C C . LEU A 1 182 ? 3.301 -8.203 -1.886 1.00 96.25 182 LEU A C 1
ATOM 1460 O O . LEU A 1 182 ? 4.309 -7.818 -1.288 1.00 96.25 182 LEU A O 1
ATOM 1464 N N . LEU A 1 183 ? 2.662 -7.462 -2.791 1.00 97.56 183 LEU A N 1
ATOM 1465 C CA . LEU A 1 183 ? 3.065 -6.138 -3.253 1.00 97.56 183 LEU A CA 1
ATOM 1466 C C . LEU A 1 183 ? 1.860 -5.197 -3.213 1.00 97.56 183 LEU A C 1
ATOM 1468 O O . LEU A 1 183 ? 0.731 -5.635 -3.427 1.00 97.56 183 LEU A O 1
ATOM 1472 N N . CYS A 1 184 ? 2.111 -3.919 -2.951 1.00 98.12 184 CYS A N 1
ATOM 1473 C CA . CYS A 1 184 ? 1.103 -2.868 -2.935 1.00 98.12 184 CYS A CA 1
ATOM 1474 C C . CYS A 1 184 ? 1.634 -1.643 -3.674 1.00 98.12 184 CYS A C 1
ATOM 1476 O O . CYS A 1 184 ? 2.791 -1.270 -3.480 1.00 98.12 184 CYS A O 1
ATOM 1478 N N . LEU A 1 185 ? 0.776 -1.017 -4.471 1.00 98.25 185 LEU A N 1
ATOM 1479 C CA . LEU A 1 185 ? 0.937 0.311 -5.048 1.00 98.25 185 LEU A CA 1
ATOM 1480 C C . LEU A 1 185 ? -0.101 1.235 -4.409 1.00 98.25 185 LEU A C 1
ATOM 1482 O O . LEU A 1 185 ? -1.297 0.960 -4.488 1.00 98.25 185 LEU A O 1
ATOM 1486 N N . ASN A 1 186 ? 0.347 2.332 -3.802 1.00 97.75 186 ASN A N 1
ATOM 1487 C CA . ASN A 1 186 ? -0.524 3.364 -3.248 1.00 97.75 186 ASN A CA 1
ATOM 1488 C C . ASN A 1 186 ? -0.849 4.408 -4.326 1.00 97.75 186 ASN A C 1
ATOM 1490 O O . ASN A 1 186 ? 0.052 5.105 -4.782 1.00 97.75 186 ASN A O 1
ATOM 1494 N N . THR A 1 187 ? -2.117 4.529 -4.727 1.00 96.69 187 THR A N 1
ATOM 1495 C CA . THR A 1 187 ? -2.547 5.489 -5.761 1.00 96.69 187 THR A CA 1
ATOM 1496 C C . THR A 1 187 ? -3.143 6.772 -5.193 1.00 96.69 187 THR A C 1
ATOM 1498 O O . THR A 1 187 ? -3.572 7.629 -5.966 1.00 96.69 187 THR A O 1
ATOM 1501 N N . TRP A 1 188 ? -3.168 6.935 -3.870 1.00 96.81 188 TRP A N 1
ATOM 1502 C CA . TRP A 1 188 ? -3.611 8.175 -3.249 1.00 96.81 188 TRP A CA 1
ATOM 1503 C C . TRP A 1 188 ? -2.726 9.360 -3.646 1.00 96.81 188 TRP A C 1
ATOM 1505 O O . TRP A 1 188 ? -1.500 9.256 -3.657 1.00 96.81 188 TRP A O 1
ATOM 1515 N N . GLU A 1 189 ? -3.344 10.515 -3.870 1.00 94.94 189 GLU A N 1
ATOM 1516 C CA . GLU A 1 189 ? -2.693 11.747 -4.319 1.00 94.94 189 GLU A CA 1
ATOM 1517 C C . GLU A 1 189 ? -1.557 12.167 -3.384 1.00 94.94 189 GLU A C 1
ATOM 1519 O O . GLU A 1 189 ? -0.499 12.573 -3.856 1.00 94.94 189 GLU A O 1
ATOM 1524 N N . GLN A 1 190 ? -1.693 11.992 -2.062 1.00 93.62 190 GLN A N 1
ATOM 1525 C CA . GLN A 1 190 ? -0.610 12.333 -1.132 1.00 93.62 190 GLN A CA 1
ATOM 1526 C C . GLN A 1 190 ? 0.686 11.535 -1.347 1.00 93.62 190 GLN A C 1
ATOM 1528 O O . GLN A 1 190 ? 1.727 11.969 -0.867 1.00 93.62 190 GLN A O 1
ATOM 1533 N N . ALA A 1 191 ? 0.639 10.382 -2.025 1.00 94.94 191 ALA A N 1
ATOM 1534 C CA . ALA A 1 191 ? 1.820 9.565 -2.293 1.00 94.94 191 ALA A CA 1
ATOM 1535 C C . ALA A 1 191 ? 2.631 10.059 -3.499 1.00 94.94 191 ALA A C 1
ATOM 1537 O O . ALA A 1 191 ? 3.820 9.758 -3.589 1.00 94.94 191 ALA A O 1
ATOM 1538 N N . TRP A 1 192 ? 2.008 10.799 -4.421 1.00 94.88 192 TRP A N 1
ATOM 1539 C CA . TRP A 1 192 ? 2.626 11.135 -5.706 1.00 94.88 192 TRP A CA 1
ATOM 1540 C C . TRP A 1 192 ? 2.466 12.591 -6.134 1.00 94.88 192 TRP A C 1
ATOM 1542 O O . TRP A 1 192 ? 3.376 13.115 -6.768 1.00 94.88 192 TRP A O 1
ATOM 1552 N N . ALA A 1 193 ? 1.380 13.276 -5.776 1.00 94.50 193 ALA A N 1
ATOM 1553 C CA . ALA A 1 193 ? 1.069 14.613 -6.282 1.00 94.50 193 ALA A CA 1
ATOM 1554 C C . ALA A 1 193 ? 2.129 15.661 -5.910 1.00 94.50 193 ALA A C 1
ATOM 1556 O O . ALA A 1 193 ? 2.370 16.578 -6.689 1.00 94.50 193 ALA A O 1
ATOM 1557 N N . TYR A 1 194 ? 2.796 15.509 -4.759 1.00 94.25 194 TYR A N 1
ATOM 1558 C CA . TYR A 1 194 ? 3.865 16.423 -4.342 1.00 94.25 194 TYR A CA 1
ATOM 1559 C C . TYR A 1 194 ? 5.078 16.373 -5.285 1.00 94.25 194 TYR A C 1
ATOM 1561 O O . TYR A 1 194 ? 5.629 17.410 -5.636 1.00 94.25 194 TYR A O 1
ATOM 1569 N N . ASP A 1 195 ? 5.479 15.173 -5.712 1.00 94.81 195 ASP A N 1
ATOM 1570 C CA . ASP A 1 195 ? 6.687 14.974 -6.521 1.00 94.81 195 ASP A CA 1
ATOM 1571 C C . ASP A 1 195 ? 6.408 14.941 -8.027 1.00 94.81 195 ASP A C 1
ATOM 1573 O O . ASP A 1 195 ? 7.249 15.348 -8.824 1.00 94.81 195 ASP A O 1
ATOM 1577 N N . PHE A 1 196 ? 5.250 14.414 -8.423 1.00 94.81 196 PHE A N 1
ATOM 1578 C CA . PHE A 1 196 ? 4.899 14.179 -9.822 1.00 94.81 196 PHE A CA 1
ATOM 1579 C C . PHE A 1 196 ? 3.910 15.208 -10.367 1.00 94.81 196 PHE A C 1
ATOM 1581 O O . PHE A 1 196 ? 3.701 15.232 -11.576 1.00 94.81 196 PHE A O 1
ATOM 1588 N N . GLY A 1 197 ? 3.308 16.053 -9.521 1.00 93.50 197 GLY A N 1
ATOM 1589 C CA . GLY A 1 197 ? 2.296 17.019 -9.949 1.00 93.50 197 GLY A CA 1
ATOM 1590 C C . GLY A 1 197 ? 1.123 16.360 -10.679 1.00 93.50 197 GLY A C 1
ATOM 1591 O O . GLY A 1 197 ? 0.938 15.145 -10.621 1.00 93.50 197 GLY A O 1
ATOM 1592 N N . TYR A 1 198 ? 0.333 17.163 -11.385 1.00 89.69 198 TYR A N 1
ATOM 1593 C CA . TYR A 1 198 ? -0.703 16.655 -12.284 1.00 89.69 198 TYR A CA 1
ATOM 1594 C C . TYR A 1 198 ? -0.132 16.334 -13.660 1.00 89.69 198 TYR A C 1
ATOM 1596 O O . TYR A 1 198 ? 0.905 16.865 -14.052 1.00 89.69 198 TYR A O 1
ATOM 1604 N N . GLU A 1 199 ? -0.829 15.462 -14.385 1.00 88.50 199 GLU A N 1
ATOM 1605 C CA . GLU A 1 199 ? -0.472 15.153 -15.763 1.00 88.50 199 GLU A CA 1
ATOM 1606 C C . GLU A 1 199 ? -0.773 16.355 -16.664 1.00 88.50 199 GLU A C 1
ATOM 1608 O O . GLU A 1 199 ? -1.926 16.763 -16.799 1.00 88.50 199 GLU A O 1
ATOM 1613 N N . LEU A 1 200 ? 0.275 16.924 -17.257 1.00 86.19 200 LEU A N 1
ATOM 1614 C CA . LEU A 1 200 ? 0.207 18.022 -18.219 1.00 86.19 200 LEU A CA 1
ATOM 1615 C C . LEU A 1 200 ? 1.146 17.687 -19.378 1.00 86.19 200 LEU A C 1
ATOM 1617 O O . LEU A 1 200 ? 2.318 17.386 -19.156 1.00 86.19 200 LEU A O 1
ATOM 1621 N N . ASP A 1 201 ? 0.619 17.682 -20.603 1.00 86.12 201 ASP A N 1
ATOM 1622 C CA . ASP A 1 201 ? 1.376 17.374 -21.826 1.00 86.12 201 ASP A CA 1
ATOM 1623 C C . ASP A 1 201 ? 2.148 16.034 -21.769 1.00 86.12 201 ASP A C 1
ATOM 1625 O O . ASP A 1 201 ? 3.226 15.886 -22.340 1.00 86.12 201 ASP A O 1
ATOM 1629 N N . GLY A 1 202 ? 1.604 15.039 -21.054 1.00 81.62 202 GLY A N 1
ATOM 1630 C CA . GLY A 1 202 ? 2.218 13.715 -20.866 1.00 81.62 202 GLY A CA 1
ATOM 1631 C C . GLY A 1 202 ? 3.321 13.653 -19.798 1.00 81.62 202 GLY A C 1
ATOM 1632 O O . GLY A 1 202 ? 3.909 12.592 -19.567 1.00 81.62 202 GLY A O 1
ATOM 1633 N N . HIS A 1 203 ? 3.599 14.762 -19.112 1.00 83.88 203 HIS A N 1
ATOM 1634 C CA . HIS A 1 203 ? 4.547 14.832 -18.006 1.00 83.88 203 HIS A CA 1
ATOM 1635 C C . HIS A 1 203 ? 3.834 14.793 -16.656 1.00 83.88 203 HIS A C 1
ATOM 1637 O O . HIS A 1 203 ? 2.754 15.351 -16.491 1.00 83.88 203 HIS A O 1
ATOM 1643 N N . GLY A 1 204 ? 4.469 14.156 -15.669 1.00 90.31 204 GLY A N 1
ATOM 1644 C CA . GLY A 1 204 ? 3.944 14.091 -14.307 1.00 90.31 204 GLY A CA 1
ATOM 1645 C C . GLY A 1 204 ? 2.769 13.127 -14.132 1.00 90.31 204 GLY A C 1
ATOM 1646 O O . GLY A 1 204 ? 2.558 12.219 -14.936 1.00 90.31 204 GLY A O 1
ATOM 1647 N N . GLY A 1 205 ? 2.031 13.294 -13.041 1.00 93.81 205 GLY A N 1
ATOM 1648 C CA . GLY A 1 205 ? 0.824 12.527 -12.762 1.00 93.81 205 GLY A CA 1
ATOM 1649 C C . GLY A 1 205 ? 1.036 11.075 -12.318 1.00 93.81 205 GLY A C 1
ATOM 1650 O O . GLY A 1 205 ? 2.145 10.541 -12.205 1.00 93.81 205 GLY A O 1
ATOM 1651 N N . LYS A 1 206 ? -0.099 10.417 -12.063 1.00 94.88 206 LYS A N 1
ATOM 1652 C CA . LYS A 1 206 ? -0.198 9.069 -11.483 1.00 94.88 206 LYS A CA 1
ATOM 1653 C C . LYS A 1 206 ? 0.458 7.980 -12.341 1.00 94.88 206 LYS A C 1
ATOM 1655 O O . LYS A 1 206 ? 1.035 7.037 -11.795 1.00 94.88 206 LYS A O 1
ATOM 1660 N N . ILE A 1 207 ? 0.386 8.085 -13.671 1.00 94.00 207 ILE A N 1
ATOM 1661 C CA . ILE A 1 207 ? 0.959 7.080 -14.584 1.00 94.00 207 ILE A CA 1
ATOM 1662 C C . ILE A 1 207 ? 2.487 7.096 -14.497 1.00 94.00 207 ILE A C 1
ATOM 1664 O O . ILE A 1 207 ? 3.097 6.050 -14.271 1.00 94.00 207 ILE A O 1
ATOM 1668 N N . ASN A 1 208 ? 3.104 8.276 -14.595 1.00 95.00 208 ASN A N 1
ATOM 1669 C CA . ASN A 1 208 ? 4.557 8.420 -14.489 1.00 95.00 208 ASN A CA 1
ATOM 1670 C C . ASN A 1 208 ? 5.064 8.036 -13.092 1.00 95.00 208 ASN A C 1
ATOM 1672 O O . ASN A 1 208 ? 6.091 7.365 -12.971 1.00 95.00 208 ASN A O 1
ATOM 1676 N N . PHE A 1 209 ? 4.304 8.361 -12.041 1.00 96.62 209 PHE A N 1
ATOM 1677 C CA . PHE A 1 209 ? 4.563 7.855 -10.693 1.00 96.62 209 PHE A CA 1
ATOM 1678 C C . PHE A 1 209 ? 4.566 6.323 -10.635 1.00 96.62 209 PHE A C 1
ATOM 1680 O O . PHE A 1 209 ? 5.497 5.733 -10.094 1.00 96.62 209 PHE A O 1
ATOM 1687 N N . THR A 1 210 ? 3.569 5.668 -11.233 1.00 96.56 210 THR A N 1
ATOM 1688 C CA . THR A 1 210 ? 3.459 4.199 -11.239 1.00 96.56 210 THR A CA 1
ATOM 1689 C C . THR A 1 210 ? 4.620 3.549 -11.996 1.00 96.56 210 THR A C 1
ATOM 1691 O O . THR A 1 210 ? 5.177 2.544 -11.553 1.00 96.56 210 THR A O 1
ATOM 1694 N N . GLN A 1 211 ? 5.038 4.140 -13.118 1.00 95.81 211 GLN A N 1
ATOM 1695 C CA . GLN A 1 211 ? 6.206 3.679 -13.870 1.00 95.81 211 GLN A CA 1
ATOM 1696 C C . GLN A 1 211 ? 7.502 3.819 -13.064 1.00 95.81 211 GLN A C 1
ATOM 1698 O O . GLN A 1 211 ? 8.325 2.903 -13.067 1.00 95.81 211 GLN A O 1
ATOM 1703 N N . ALA A 1 212 ? 7.677 4.938 -12.355 1.00 96.44 212 ALA A N 1
ATOM 1704 C CA . ALA A 1 212 ? 8.826 5.150 -11.483 1.00 96.44 212 ALA A CA 1
ATOM 1705 C C . ALA A 1 212 ? 8.815 4.177 -10.297 1.00 96.44 212 ALA A C 1
ATOM 1707 O O . ALA A 1 212 ? 9.834 3.550 -10.021 1.00 96.44 212 ALA A O 1
ATOM 1708 N N . TRP A 1 213 ? 7.665 4.001 -9.642 1.00 97.56 213 TRP A N 1
ATOM 1709 C CA . TRP A 1 213 ? 7.471 3.065 -8.534 1.00 97.56 213 TRP A CA 1
ATOM 1710 C C . TRP A 1 213 ? 7.916 1.644 -8.889 1.00 97.56 213 TRP A C 1
ATOM 1712 O O . TRP A 1 213 ? 8.630 1.025 -8.103 1.00 97.56 213 TRP A O 1
ATOM 1722 N N . TRP A 1 214 ? 7.567 1.157 -10.085 1.00 97.81 214 TRP A N 1
ATOM 1723 C CA . TRP A 1 214 ? 7.907 -0.199 -10.526 1.00 97.81 214 TRP A CA 1
ATOM 1724 C C . TRP A 1 214 ? 9.407 -0.507 -10.432 1.00 97.81 214 TRP A C 1
ATOM 1726 O O . TRP A 1 214 ? 9.808 -1.619 -10.093 1.00 97.81 214 TRP A O 1
ATOM 1736 N N . ARG A 1 215 ? 10.247 0.495 -10.708 1.00 97.62 215 ARG A N 1
ATOM 1737 C CA . ARG A 1 215 ? 11.705 0.356 -10.657 1.00 97.62 215 ARG A CA 1
ATOM 1738 C C . ARG A 1 215 ? 12.217 0.158 -9.237 1.00 97.62 215 ARG A C 1
ATOM 1740 O O . ARG A 1 215 ? 13.254 -0.452 -9.055 1.00 97.62 215 ARG A O 1
ATOM 1747 N N . TYR A 1 216 ? 11.507 0.644 -8.228 1.00 97.62 216 TYR A N 1
ATOM 1748 C CA . TYR A 1 216 ? 11.946 0.597 -6.833 1.00 97.62 216 TYR A CA 1
ATOM 1749 C C . TYR A 1 216 ? 11.271 -0.520 -6.032 1.00 97.62 216 TYR A C 1
ATOM 1751 O O . TYR A 1 216 ? 11.284 -0.478 -4.807 1.00 97.62 216 TYR A O 1
ATOM 1759 N N . ILE A 1 217 ? 10.677 -1.522 -6.684 1.00 98.19 217 ILE A N 1
ATOM 1760 C CA . ILE A 1 217 ? 10.089 -2.666 -5.979 1.00 98.19 217 ILE A CA 1
ATOM 1761 C C . ILE A 1 217 ? 11.194 -3.499 -5.311 1.00 98.19 217 ILE A C 1
ATOM 1763 O O . ILE A 1 217 ? 12.158 -3.918 -5.954 1.00 98.19 217 ILE A O 1
ATOM 1767 N N . ASP A 1 218 ? 11.020 -3.796 -4.023 1.00 97.81 218 ASP A N 1
ATOM 1768 C CA . ASP A 1 218 ? 11.834 -4.777 -3.306 1.00 97.81 218 ASP A CA 1
ATOM 1769 C C . ASP A 1 218 ? 11.318 -6.200 -3.579 1.00 97.81 218 ASP A C 1
ATOM 1771 O O . ASP A 1 218 ? 10.462 -6.741 -2.870 1.00 97.81 218 ASP A O 1
ATOM 1775 N N . TRP A 1 219 ? 11.837 -6.822 -4.638 1.00 96.88 219 TRP A N 1
ATOM 1776 C CA . TRP A 1 219 ? 11.428 -8.169 -5.038 1.00 96.88 219 TRP A CA 1
ATOM 1777 C C . TRP A 1 219 ? 11.855 -9.273 -4.060 1.00 96.88 219 TRP A C 1
ATOM 1779 O O . TRP A 1 219 ? 11.208 -10.323 -4.026 1.00 96.88 219 TRP A O 1
ATOM 1789 N N . GLU A 1 220 ? 12.881 -9.049 -3.234 1.00 95.69 220 GLU A N 1
ATOM 1790 C CA . GLU A 1 220 ? 13.269 -9.978 -2.163 1.00 95.69 220 GLU A CA 1
ATOM 1791 C C . GLU A 1 220 ? 12.211 -9.974 -1.055 1.00 95.69 220 GLU A C 1
ATOM 1793 O O . GLU A 1 220 ? 11.752 -11.031 -0.605 1.00 95.69 220 GLU A O 1
ATOM 1798 N N . LYS A 1 221 ? 11.717 -8.786 -0.679 1.00 95.56 221 LYS A N 1
ATOM 1799 C CA . LYS A 1 221 ? 10.578 -8.651 0.238 1.00 95.56 221 LYS A CA 1
ATOM 1800 C C . LYS A 1 221 ? 9.333 -9.340 -0.316 1.00 95.56 221 LYS A C 1
ATOM 1802 O O . LYS A 1 221 ? 8.694 -10.101 0.414 1.00 95.56 221 LYS A O 1
ATOM 1807 N N . VAL A 1 222 ? 9.009 -9.125 -1.595 1.00 95.94 222 VAL A N 1
ATOM 1808 C CA . VAL A 1 222 ? 7.871 -9.786 -2.263 1.00 95.94 222 VAL A CA 1
ATOM 1809 C C . VAL A 1 222 ? 8.032 -11.309 -2.217 1.00 95.94 222 VAL A C 1
ATOM 1811 O O . VAL A 1 222 ? 7.087 -12.012 -1.858 1.00 95.94 222 VAL A O 1
ATOM 1814 N N . GLN A 1 223 ? 9.231 -11.831 -2.498 1.00 94.31 223 GLN A N 1
ATOM 1815 C CA . GLN A 1 223 ? 9.489 -13.267 -2.430 1.00 94.31 223 GLN A CA 1
ATOM 1816 C C . GLN A 1 223 ? 9.366 -13.812 -1.001 1.00 94.31 223 GLN A C 1
ATOM 1818 O O . GLN A 1 223 ? 8.788 -14.882 -0.812 1.00 94.31 223 GLN A O 1
ATOM 1823 N N . SER A 1 224 ? 9.886 -13.109 0.010 1.00 93.75 224 SER A N 1
ATOM 1824 C CA . SER A 1 224 ? 9.785 -13.554 1.407 1.00 93.75 224 SER A CA 1
ATOM 1825 C C . SER A 1 224 ? 8.327 -13.697 1.857 1.00 93.75 224 SER A C 1
ATOM 1827 O O . SER A 1 224 ? 7.970 -14.714 2.451 1.00 93.75 224 SER A O 1
ATOM 1829 N N . ARG A 1 225 ? 7.4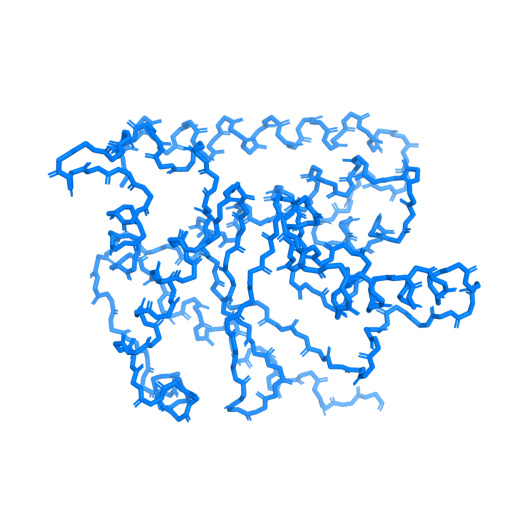62 -12.747 1.474 1.00 92.56 225 ARG A N 1
ATOM 1830 C CA . ARG A 1 225 ? 6.013 -12.807 1.722 1.00 92.56 225 ARG A CA 1
ATOM 1831 C C . ARG A 1 225 ? 5.360 -13.991 1.007 1.00 92.56 225 ARG A C 1
ATOM 1833 O O . ARG A 1 225 ? 4.506 -14.638 1.590 1.00 92.56 225 ARG A O 1
ATOM 1840 N N . ALA A 1 226 ? 5.803 -14.317 -0.209 1.00 87.19 226 ALA A N 1
ATOM 1841 C CA . ALA A 1 226 ? 5.273 -15.441 -0.986 1.00 87.19 226 ALA A CA 1
ATOM 1842 C C . ALA A 1 226 ? 5.705 -16.830 -0.467 1.00 87.19 226 ALA A C 1
ATOM 1844 O O . ALA A 1 226 ? 5.072 -17.831 -0.819 1.00 87.19 226 ALA A O 1
ATOM 1845 N N . LYS A 1 227 ? 6.803 -16.898 0.308 1.00 73.56 227 LYS A N 1
ATOM 1846 C CA . LYS A 1 227 ? 7.377 -18.130 0.883 1.00 73.56 227 LYS A CA 1
ATOM 1847 C C . LYS A 1 227 ? 6.798 -18.494 2.249 1.00 73.56 227 LYS A C 1
ATOM 1849 O O . LYS A 1 227 ? 6.649 -19.684 2.512 1.00 73.56 227 LYS A O 1
ATOM 1854 N N . MET A 1 228 ? 6.488 -17.512 3.106 1.00 56.31 228 MET A N 1
ATOM 1855 C CA . MET A 1 228 ? 5.948 -17.769 4.458 1.00 56.31 228 MET A CA 1
ATOM 1856 C C . MET A 1 228 ? 4.702 -18.670 4.424 1.00 56.31 228 MET A C 1
ATOM 1858 O O . MET A 1 228 ? 4.522 -19.520 5.285 1.00 56.31 228 MET A O 1
ATOM 1862 N N . THR A 1 229 ? 3.922 -18.584 3.355 1.00 53.78 229 THR A N 1
ATOM 1863 C CA . THR A 1 229 ? 2.688 -19.341 3.137 1.00 53.78 229 THR A CA 1
ATOM 1864 C C . THR A 1 229 ? 2.867 -20.841 2.915 1.00 53.78 229 THR A C 1
ATOM 1866 O O . THR A 1 229 ? 1.945 -21.616 3.154 1.00 53.78 229 THR A O 1
ATOM 1869 N N . GLN A 1 230 ? 4.038 -21.307 2.462 1.00 48.34 230 GLN A N 1
ATOM 1870 C CA . GLN A 1 230 ? 4.248 -22.751 2.280 1.00 48.34 230 GLN A CA 1
ATOM 1871 C C . GLN A 1 230 ? 4.296 -23.520 3.618 1.00 48.34 230 GLN A C 1
ATOM 1873 O O . GLN A 1 230 ? 4.201 -24.747 3.603 1.00 48.34 230 GLN A O 1
ATOM 1878 N N . GLY A 1 231 ? 4.449 -22.825 4.757 1.00 38.34 231 GLY A N 1
ATOM 1879 C CA . GLY A 1 231 ? 4.632 -23.421 6.085 1.00 38.34 231 GLY A CA 1
ATOM 1880 C C . GLY A 1 231 ? 3.359 -23.678 6.901 1.00 38.34 231 GLY A C 1
ATOM 1881 O O . GLY A 1 231 ? 3.359 -24.607 7.704 1.00 38.34 231 GLY A O 1
ATOM 1882 N N . ASP A 1 232 ? 2.269 -22.940 6.671 1.00 40.38 232 ASP A N 1
ATOM 1883 C CA . ASP A 1 232 ? 1.104 -22.942 7.580 1.00 40.38 232 ASP A CA 1
ATOM 1884 C C . ASP A 1 232 ? 0.020 -23.986 7.234 1.00 40.38 232 ASP A C 1
ATOM 1886 O O . ASP A 1 232 ? -0.986 -24.106 7.927 1.00 40.38 232 ASP A O 1
ATOM 1890 N N . PHE A 1 233 ? 0.247 -24.823 6.213 1.00 38.72 233 PHE A N 1
ATOM 1891 C CA . PHE A 1 233 ? -0.627 -25.956 5.852 1.00 38.72 233 PHE A CA 1
ATOM 1892 C C . PHE A 1 233 ? -0.130 -27.321 6.360 1.00 38.72 233 PHE A C 1
ATOM 1894 O O . PHE A 1 233 ? -0.561 -28.371 5.877 1.00 38.72 233 PHE A O 1
ATOM 1901 N N . LYS A 1 234 ? 0.762 -27.343 7.359 1.00 31.80 234 LYS A N 1
ATOM 1902 C CA . LYS A 1 234 ? 1.087 -28.563 8.112 1.00 31.80 234 LYS A CA 1
ATOM 1903 C C . LYS A 1 234 ? 0.666 -28.430 9.575 1.00 31.80 234 LYS A C 1
ATOM 1905 O O . LYS A 1 234 ? 1.473 -28.065 10.419 1.00 31.80 234 LYS A O 1
ATOM 1910 N N . GLY A 1 235 ? -0.573 -28.836 9.857 1.00 38.75 235 GLY A N 1
ATOM 1911 C CA . GLY A 1 235 ? -0.992 -29.292 11.186 1.00 38.75 235 GLY A CA 1
ATOM 1912 C C . GLY A 1 235 ? -1.977 -28.384 11.920 1.00 38.75 235 GLY A C 1
ATOM 1913 O O . GLY A 1 235 ? -1.576 -27.594 12.769 1.00 38.75 235 GLY A O 1
ATOM 1914 N N . ALA A 1 236 ? -3.264 -28.599 11.654 1.00 30.77 236 ALA A N 1
ATOM 1915 C CA . ALA A 1 236 ? -4.324 -28.578 12.659 1.00 30.77 236 ALA A CA 1
ATOM 1916 C C . ALA A 1 236 ? -5.145 -29.860 12.485 1.00 30.77 236 ALA A C 1
ATOM 1918 O O . ALA A 1 236 ? -5.338 -30.257 11.310 1.00 30.77 236 ALA A O 1
#

InterPro domains:
  IPR019832 Manganese/iron superoxide dismutase, C-terminal [PF02777] (80-127)
  IPR019832 Manganese/iron superoxide dismutase, C-terminal [PF02777] (178-225)
  IPR036314 Manganese/iron superoxide dismutase, C-terminal domain superfamily [G3DSA:3.55.40.20] (75-229)
  IPR036314 Manganese/iron superoxide dismutase, C-terminal domain superfamily [SSF54719] (76-228)
  IPR036324 Manganese/iron superoxide dismutase, N-terminal domain superfamily [SSF46609] (2-70)